Protein AF-A0A534IXV4-F1 (afdb_monomer_lite)

Structure (mmCIF, N/CA/C/O backbone):
data_AF-A0A534IXV4-F1
#
_entry.id   AF-A0A534IXV4-F1
#
loop_
_atom_site.group_PDB
_atom_site.id
_atom_site.type_symbol
_atom_site.label_atom_id
_atom_site.label_alt_id
_atom_site.label_comp_id
_atom_site.label_asym_id
_atom_site.label_entity_id
_atom_site.label_seq_id
_atom_site.pdbx_PDB_ins_code
_atom_site.Cartn_x
_atom_site.Cartn_y
_atom_site.Cartn_z
_atom_site.occupancy
_atom_site.B_iso_or_equiv
_atom_site.auth_seq_id
_atom_site.auth_comp_id
_atom_site.auth_asym_id
_atom_site.auth_atom_id
_atom_site.pdbx_PDB_model_num
ATOM 1 N N . MET A 1 1 ? 34.963 -23.478 10.154 1.00 34.75 1 MET A N 1
ATOM 2 C CA . MET A 1 1 ? 35.366 -22.163 9.616 1.00 34.75 1 MET A CA 1
ATOM 3 C C . MET A 1 1 ? 34.112 -21.314 9.552 1.00 34.75 1 MET A C 1
ATOM 5 O O . MET A 1 1 ? 33.294 -21.524 8.669 1.00 34.75 1 MET A O 1
ATOM 9 N N . GLY A 1 2 ? 33.890 -20.513 10.595 1.00 28.05 2 GLY A N 1
ATOM 10 C CA . GLY A 1 2 ? 32.688 -19.696 10.754 1.00 28.05 2 GLY A CA 1
ATOM 11 C C . GLY A 1 2 ? 32.831 -18.366 10.023 1.00 28.05 2 GLY A C 1
ATOM 12 O O . GLY A 1 2 ? 33.893 -17.749 10.076 1.00 28.05 2 GLY A O 1
ATOM 13 N N . ALA A 1 3 ? 31.767 -17.955 9.337 1.00 24.16 3 ALA A N 1
ATOM 14 C CA . ALA A 1 3 ? 31.608 -16.599 8.826 1.00 24.16 3 ALA A CA 1
ATOM 15 C C . ALA A 1 3 ? 31.439 -15.611 10.003 1.00 24.16 3 ALA A C 1
ATOM 17 O O . ALA A 1 3 ? 30.905 -16.006 11.044 1.00 24.16 3 ALA A O 1
ATOM 18 N N . PRO A 1 4 ? 31.911 -14.357 9.882 1.00 26.52 4 PRO A N 1
ATOM 19 C CA . PRO A 1 4 ? 31.935 -13.422 10.997 1.00 26.52 4 PRO A CA 1
ATOM 20 C C . PRO A 1 4 ? 30.516 -12.931 11.358 1.00 26.52 4 PRO A C 1
ATOM 22 O O . PRO A 1 4 ? 29.678 -12.760 10.468 1.00 26.52 4 PRO A O 1
ATOM 25 N N . PRO A 1 5 ? 30.237 -12.669 12.648 1.00 30.50 5 PRO A N 1
ATOM 26 C CA . PRO A 1 5 ? 28.987 -12.073 13.101 1.00 30.50 5 PRO A CA 1
ATOM 27 C C . PRO A 1 5 ? 29.024 -10.564 12.819 1.00 30.50 5 PRO A C 1
ATOM 29 O O . PRO A 1 5 ? 29.642 -9.800 13.552 1.00 30.50 5 PRO A O 1
ATOM 32 N N . GLY A 1 6 ? 28.408 -10.139 11.717 1.00 29.27 6 GLY A N 1
ATOM 33 C CA . GLY A 1 6 ? 28.340 -8.720 11.336 1.00 29.27 6 GLY A CA 1
ATOM 34 C C . GLY A 1 6 ? 27.518 -8.434 10.077 1.00 29.27 6 GLY A C 1
ATOM 35 O O . GLY A 1 6 ? 26.855 -7.406 10.001 1.00 29.27 6 GLY A O 1
ATOM 36 N N . ALA A 1 7 ? 27.442 -9.384 9.139 1.00 27.48 7 ALA A N 1
ATOM 37 C CA . ALA A 1 7 ? 26.752 -9.187 7.857 1.00 27.48 7 ALA A CA 1
ATOM 38 C C . ALA A 1 7 ? 25.214 -9.091 7.961 1.00 27.48 7 ALA A C 1
ATOM 40 O O . ALA A 1 7 ? 24.565 -8.543 7.076 1.00 27.48 7 ALA A O 1
ATOM 41 N N . THR A 1 8 ? 24.618 -9.590 9.046 1.00 28.48 8 THR A N 1
ATOM 42 C CA . THR A 1 8 ? 23.167 -9.515 9.290 1.00 28.48 8 THR A CA 1
ATOM 43 C C . THR A 1 8 ? 22.746 -8.211 9.971 1.00 28.48 8 THR A C 1
ATOM 45 O O . THR A 1 8 ? 21.588 -7.825 9.863 1.00 28.48 8 THR A O 1
ATOM 48 N N . LEU A 1 9 ? 23.673 -7.514 10.641 1.00 26.44 9 LEU A N 1
ATOM 49 C CA . LEU A 1 9 ? 23.393 -6.247 11.327 1.00 26.44 9 LEU A CA 1
ATOM 50 C C . LEU A 1 9 ? 23.597 -5.034 10.402 1.00 26.44 9 LEU A C 1
ATOM 52 O O . LEU A 1 9 ? 22.909 -4.033 10.556 1.00 26.44 9 LEU A O 1
ATOM 56 N N . GLU A 1 10 ? 24.490 -5.127 9.410 1.00 27.92 10 GLU A N 1
ATOM 57 C CA . GLU A 1 10 ? 24.671 -4.084 8.383 1.00 27.92 10 GLU A CA 1
ATOM 58 C C . GLU A 1 10 ? 23.559 -4.094 7.322 1.00 27.92 10 GLU A C 1
ATOM 60 O O . GLU A 1 10 ? 23.138 -3.030 6.879 1.00 27.92 10 GLU A O 1
ATOM 65 N N . ALA A 1 11 ? 23.008 -5.266 6.977 1.00 27.22 11 ALA A N 1
ATOM 66 C CA . ALA A 1 11 ? 21.833 -5.366 6.105 1.00 27.22 11 ALA A CA 1
ATOM 67 C C . ALA A 1 11 ? 20.548 -4.864 6.795 1.00 27.22 11 ALA A C 1
ATOM 69 O O . ALA A 1 11 ? 19.720 -4.225 6.154 1.00 27.22 11 ALA A O 1
ATOM 70 N N . ALA A 1 12 ? 20.414 -5.097 8.107 1.00 25.94 12 ALA A N 1
ATOM 71 C CA . ALA A 1 12 ? 19.316 -4.558 8.909 1.00 25.94 12 ALA A CA 1
ATOM 72 C C . ALA A 1 12 ? 19.435 -3.036 9.107 1.00 25.94 12 ALA A C 1
ATOM 74 O O . ALA A 1 12 ? 18.430 -2.345 9.017 1.00 25.94 12 ALA A O 1
ATOM 75 N N . ARG A 1 13 ? 20.654 -2.496 9.267 1.00 25.62 13 ARG A N 1
ATOM 76 C CA . ARG A 1 13 ? 20.887 -1.041 9.354 1.00 25.62 13 ARG A CA 1
ATOM 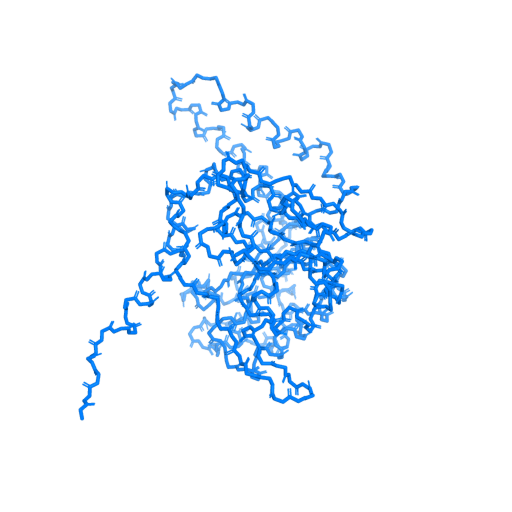77 C C . ARG A 1 13 ? 20.699 -0.297 8.030 1.00 25.62 13 ARG A C 1
ATOM 79 O O . ARG A 1 13 ? 20.293 0.858 8.049 1.00 25.62 13 ARG A O 1
ATOM 86 N N . ALA A 1 14 ? 20.963 -0.944 6.892 1.00 26.86 14 ALA A N 1
ATOM 87 C CA . ALA A 1 14 ? 20.667 -0.376 5.575 1.00 26.86 14 ALA A CA 1
ATOM 88 C C . ALA A 1 14 ? 19.147 -0.248 5.339 1.00 26.86 14 ALA A C 1
ATOM 90 O O . ALA A 1 14 ? 18.699 0.773 4.824 1.00 26.86 14 ALA A O 1
ATOM 91 N N . LEU A 1 15 ? 18.364 -1.230 5.804 1.00 26.84 15 LEU A N 1
ATOM 92 C CA . LEU A 1 15 ? 16.896 -1.200 5.793 1.00 26.84 15 LEU A CA 1
ATOM 93 C C . LEU A 1 15 ? 16.302 -0.259 6.857 1.00 26.84 15 LEU A C 1
ATOM 95 O O . LEU A 1 15 ? 15.332 0.434 6.569 1.00 26.84 15 LEU A O 1
ATOM 99 N N . GLU A 1 16 ? 16.903 -0.160 8.049 1.00 25.83 16 GLU A N 1
ATOM 100 C CA . GLU A 1 16 ? 16.515 0.845 9.052 1.00 25.83 16 GLU A CA 1
ATOM 101 C C . GLU A 1 16 ? 16.733 2.265 8.512 1.00 25.83 16 GLU A C 1
ATOM 103 O O . GLU A 1 16 ? 15.855 3.099 8.683 1.00 25.83 16 GLU A O 1
ATOM 108 N N . SER A 1 17 ? 17.812 2.532 7.763 1.00 25.14 17 SER A N 1
ATOM 109 C CA . SER A 1 17 ? 18.052 3.862 7.176 1.00 25.14 17 SER A CA 1
ATOM 110 C C . SER A 1 17 ? 17.110 4.243 6.020 1.00 25.14 17 SER A C 1
ATOM 112 O O . SER A 1 17 ? 16.908 5.432 5.775 1.00 25.14 17 SER A O 1
ATOM 114 N N . GLU A 1 18 ? 16.497 3.268 5.334 1.00 28.69 18 GLU A N 1
ATOM 115 C CA . GLU A 1 18 ? 15.451 3.515 4.322 1.00 28.69 18 GLU A CA 1
ATOM 116 C C . GLU A 1 18 ? 14.084 3.828 4.960 1.00 28.69 18 GLU A C 1
ATOM 118 O O . GLU A 1 18 ? 13.282 4.547 4.365 1.00 28.69 18 GLU A O 1
ATOM 123 N N . ILE A 1 19 ? 13.841 3.351 6.186 1.00 26.16 19 ILE A N 1
ATOM 124 C CA . ILE A 1 19 ? 12.587 3.557 6.929 1.00 26.16 19 ILE A CA 1
ATOM 125 C C . ILE A 1 19 ? 12.675 4.796 7.842 1.00 26.16 19 ILE A C 1
ATOM 127 O O . ILE A 1 19 ? 11.722 5.570 7.926 1.00 26.16 19 ILE A O 1
ATOM 131 N N . GLU A 1 20 ? 13.836 5.079 8.444 1.00 24.80 20 GLU A N 1
ATOM 132 C CA . GLU A 1 20 ? 14.052 6.260 9.302 1.00 24.80 20 GLU A CA 1
ATOM 133 C C . GLU A 1 20 ? 13.924 7.584 8.519 1.00 24.80 20 GLU A C 1
ATOM 135 O O . GLU A 1 20 ? 13.531 8.613 9.074 1.00 24.80 20 GLU A O 1
ATOM 140 N N . PHE A 1 21 ? 14.159 7.559 7.200 1.00 24.50 21 PHE A N 1
ATOM 141 C CA . PHE A 1 21 ? 13.970 8.725 6.329 1.00 24.50 21 PHE A CA 1
ATOM 142 C C . PHE A 1 21 ? 12.487 9.073 6.088 1.00 24.50 21 PHE A C 1
ATOM 144 O O . PHE A 1 21 ? 12.171 10.210 5.731 1.00 24.50 21 PHE A O 1
ATOM 151 N N . LEU A 1 22 ? 11.565 8.131 6.320 1.00 27.53 22 LEU A N 1
ATOM 152 C CA . LEU A 1 22 ? 10.119 8.356 6.210 1.00 27.53 22 LEU A CA 1
ATOM 153 C C . LEU A 1 22 ? 9.469 8.772 7.540 1.00 27.53 22 LEU A C 1
ATOM 155 O O . LEU A 1 22 ? 8.420 9.415 7.514 1.00 27.53 22 LEU A O 1
ATOM 159 N N . GLU A 1 23 ? 10.099 8.490 8.685 1.00 26.33 23 GLU A N 1
ATOM 160 C CA . GLU A 1 23 ? 9.568 8.851 10.011 1.00 26.33 23 GLU A CA 1
ATOM 161 C C . GLU A 1 23 ? 10.201 10.124 10.622 1.00 26.33 23 GLU A C 1
ATOM 163 O O . GLU A 1 23 ? 9.610 10.721 11.523 1.00 26.33 23 GLU A O 1
ATOM 168 N N . GLY A 1 24 ? 11.359 10.587 10.128 1.00 26.38 24 GLY A N 1
ATOM 169 C CA . GLY A 1 24 ? 12.152 11.638 10.789 1.00 26.38 24 GLY A CA 1
ATOM 170 C C . GLY A 1 24 ? 12.010 13.073 10.264 1.00 26.38 24 GLY A C 1
ATOM 171 O O . GLY A 1 24 ? 11.684 13.972 11.033 1.00 26.38 24 GLY A O 1
ATOM 172 N N . GLU A 1 25 ? 12.278 13.340 8.982 1.00 24.94 25 GLU A N 1
ATOM 173 C CA . GLU A 1 25 ? 12.396 14.722 8.468 1.00 24.94 25 GLU A CA 1
ATOM 174 C C . GLU A 1 25 ? 12.147 14.835 6.945 1.00 24.94 25 GLU A C 1
ATOM 176 O O . GLU A 1 25 ? 12.940 15.450 6.248 1.00 24.94 25 GLU A O 1
ATOM 181 N N . ALA A 1 26 ? 11.083 14.268 6.361 1.00 27.64 26 ALA A N 1
ATOM 182 C CA . ALA A 1 26 ? 10.760 14.564 4.947 1.00 27.64 26 ALA A CA 1
ATOM 183 C C . ALA A 1 26 ? 9.331 14.187 4.514 1.00 27.64 26 ALA A C 1
ATOM 185 O O . ALA A 1 26 ? 9.123 13.604 3.452 1.00 27.64 26 ALA A O 1
ATOM 186 N N . MET A 1 27 ? 8.307 14.572 5.283 1.00 28.45 27 MET A N 1
ATOM 187 C CA . MET A 1 27 ? 6.945 14.662 4.718 1.00 28.45 27 MET A CA 1
ATOM 188 C C . MET A 1 27 ? 6.718 15.993 3.968 1.00 28.45 27 MET A C 1
ATOM 190 O O . MET A 1 27 ? 5.668 16.210 3.365 1.00 28.45 27 MET A O 1
ATOM 194 N N . GLU A 1 28 ? 7.725 16.873 3.965 1.00 30.39 28 GLU A N 1
ATOM 195 C CA . GLU A 1 28 ? 7.814 18.067 3.127 1.00 30.39 28 GLU A CA 1
ATOM 196 C C . GLU A 1 28 ? 8.675 17.741 1.890 1.00 30.39 28 GLU A C 1
ATOM 198 O O . GLU A 1 28 ? 9.865 17.466 2.004 1.00 30.39 28 GLU A O 1
ATOM 203 N N . SER A 1 29 ? 8.076 17.815 0.696 1.00 33.31 29 SER A N 1
ATOM 204 C CA . SER A 1 29 ? 8.748 17.891 -0.619 1.00 33.31 29 SER A CA 1
ATOM 205 C C . SER A 1 29 ? 9.269 16.618 -1.318 1.00 33.31 29 SER A C 1
ATOM 207 O O . SER A 1 29 ? 10.254 16.703 -2.046 1.00 33.31 29 SER A O 1
ATOM 209 N N . ASN A 1 30 ? 8.575 15.471 -1.260 1.00 33.94 30 ASN A N 1
ATOM 210 C CA . ASN A 1 30 ? 8.841 14.391 -2.229 1.00 33.94 30 ASN A CA 1
ATOM 211 C C . ASN A 1 30 ? 7.859 14.416 -3.431 1.00 33.94 30 ASN A C 1
ATOM 213 O O . ASN A 1 30 ? 6.772 13.826 -3.358 1.00 33.94 30 ASN A O 1
ATOM 217 N N . PRO A 1 31 ? 8.195 15.085 -4.557 1.00 35.12 31 PRO A N 1
ATOM 218 C CA . PRO A 1 31 ? 7.373 15.066 -5.769 1.00 35.12 31 PRO A CA 1
ATOM 219 C C . PRO A 1 31 ? 7.211 13.655 -6.359 1.00 35.12 31 PRO A C 1
ATOM 221 O O . PRO A 1 31 ? 6.239 13.417 -7.074 1.00 35.12 31 PRO A O 1
ATOM 224 N N . GLU A 1 32 ? 8.092 12.707 -6.023 1.00 35.59 32 GLU A N 1
ATOM 225 C CA . GLU A 1 32 ? 8.039 11.318 -6.494 1.00 35.59 32 GLU A CA 1
ATOM 226 C C . GLU A 1 32 ? 6.953 10.513 -5.753 1.00 35.59 32 GLU A C 1
ATOM 228 O O . GLU A 1 32 ? 6.219 9.756 -6.386 1.00 35.59 32 GLU A O 1
ATOM 233 N N . LEU A 1 33 ? 6.745 10.760 -4.451 1.00 34.28 33 LEU A N 1
ATOM 234 C CA . LEU A 1 33 ? 5.640 10.172 -3.675 1.00 34.28 33 LEU A CA 1
ATOM 235 C C . LEU A 1 33 ? 4.286 10.769 -4.096 1.00 34.28 33 LEU A C 1
ATOM 237 O O . LEU A 1 33 ? 3.302 10.049 -4.254 1.00 34.28 33 LEU A O 1
ATOM 241 N N . SER A 1 34 ? 4.240 12.082 -4.364 1.00 31.42 34 SER A N 1
ATOM 242 C CA . SER A 1 34 ? 3.047 12.729 -4.932 1.00 31.42 34 SER A CA 1
ATOM 243 C C . SER A 1 34 ? 2.720 12.184 -6.326 1.00 31.42 34 SER A C 1
ATOM 245 O O . SER A 1 34 ? 1.551 11.978 -6.641 1.00 31.42 34 SER A O 1
ATOM 247 N N . ALA A 1 35 ? 3.734 11.901 -7.150 1.00 32.59 35 ALA A N 1
ATOM 248 C CA . ALA A 1 35 ? 3.564 11.274 -8.457 1.00 32.59 35 ALA A CA 1
ATOM 249 C C . ALA A 1 35 ? 3.116 9.808 -8.350 1.00 32.59 35 ALA A C 1
ATOM 251 O O . ALA A 1 35 ? 2.237 9.403 -9.103 1.00 32.59 35 ALA A O 1
ATOM 252 N N . ALA A 1 36 ? 3.647 9.037 -7.397 1.00 31.53 36 ALA A N 1
ATOM 253 C CA . ALA A 1 36 ? 3.232 7.658 -7.139 1.00 31.53 36 ALA A CA 1
ATOM 254 C C . ALA A 1 36 ? 1.775 7.590 -6.655 1.00 31.53 36 ALA A C 1
ATOM 256 O O . ALA A 1 36 ? 0.973 6.845 -7.210 1.00 31.53 36 ALA A O 1
ATOM 257 N N . VAL A 1 37 ? 1.384 8.451 -5.711 1.00 32.69 37 VAL A N 1
ATOM 258 C CA . VAL A 1 37 ? -0.010 8.563 -5.252 1.00 32.69 37 VAL A CA 1
ATOM 259 C C . VAL A 1 37 ? -0.931 9.043 -6.385 1.00 32.69 37 VAL A C 1
ATOM 261 O O . VAL A 1 37 ? -2.007 8.480 -6.569 1.00 32.69 37 VAL A O 1
ATOM 264 N N . ARG A 1 38 ? -0.506 10.010 -7.216 1.00 32.50 38 ARG A N 1
ATOM 265 C CA . ARG A 1 38 ? -1.259 10.448 -8.414 1.00 32.50 38 ARG A CA 1
ATOM 266 C C . ARG A 1 38 ? -1.368 9.368 -9.495 1.00 32.50 38 ARG A C 1
ATOM 268 O O . ARG A 1 38 ? -2.347 9.382 -10.229 1.00 32.50 38 ARG A O 1
ATOM 275 N N . ALA A 1 39 ? -0.395 8.465 -9.605 1.00 32.50 39 ALA A N 1
ATOM 276 C CA . ALA A 1 39 ? -0.403 7.361 -10.565 1.00 32.50 39 ALA A CA 1
ATOM 277 C C . ALA A 1 39 ? -1.306 6.197 -10.125 1.00 32.50 39 ALA A C 1
ATOM 279 O O . ALA A 1 39 ? -1.790 5.444 -10.969 1.00 32.50 39 ALA A O 1
ATOM 280 N N . ILE A 1 40 ? -1.545 6.050 -8.817 1.00 33.53 40 ILE A N 1
ATOM 281 C CA . ILE A 1 40 ? -2.415 5.004 -8.266 1.00 33.53 40 ILE A CA 1
ATOM 282 C C . ILE A 1 40 ? -3.890 5.450 -8.225 1.00 33.53 40 ILE A C 1
ATOM 284 O O . ILE A 1 40 ? -4.794 4.614 -8.249 1.00 33.53 40 ILE A O 1
ATOM 288 N N . VAL A 1 41 ? -4.159 6.759 -8.260 1.00 31.33 41 VAL A N 1
ATOM 289 C CA . VAL A 1 41 ? -5.505 7.290 -8.519 1.00 31.33 41 VAL A CA 1
ATOM 290 C C . VAL A 1 41 ? -5.822 7.120 -10.016 1.00 31.33 41 VAL A C 1
ATOM 292 O O . VAL A 1 41 ? -5.106 7.673 -10.852 1.00 31.33 41 VAL A O 1
ATOM 295 N N . PRO A 1 42 ? -6.867 6.362 -10.403 1.00 25.55 42 PRO A N 1
ATOM 296 C CA . PRO A 1 42 ? -7.182 6.132 -11.811 1.00 25.55 42 PRO A CA 1
ATOM 297 C C . PRO A 1 42 ? -7.474 7.460 -12.533 1.00 25.55 42 PRO A C 1
ATOM 299 O O . PRO A 1 42 ? -8.111 8.343 -11.944 1.00 25.55 42 PRO A O 1
ATOM 302 N N . PRO A 1 43 ? -7.074 7.619 -13.811 1.00 26.14 43 PRO A N 1
ATOM 303 C CA . PRO A 1 43 ? -7.425 8.801 -14.588 1.00 26.14 43 PRO A CA 1
ATOM 304 C C . PRO A 1 43 ? -8.953 8.888 -14.690 1.00 26.14 43 PRO A C 1
ATOM 306 O O . PRO A 1 43 ? -9.590 8.074 -15.353 1.00 26.14 43 PRO A O 1
ATOM 309 N N . GLY A 1 44 ? -9.540 9.851 -13.974 1.00 30.47 44 GLY A N 1
ATOM 310 C CA . GLY A 1 44 ? -10.990 10.061 -13.907 1.00 30.47 44 GLY A CA 1
ATOM 311 C C . GLY A 1 44 ? -11.571 10.165 -12.494 1.00 30.47 44 GLY A C 1
ATOM 312 O O . GLY A 1 44 ? -12.659 10.715 -12.342 1.00 30.47 44 GLY A O 1
ATOM 313 N N . ALA A 1 45 ? -10.855 9.734 -11.450 1.00 32.19 45 ALA A N 1
ATOM 314 C CA . ALA A 1 45 ? -11.207 10.094 -10.077 1.00 32.19 45 ALA A CA 1
ATOM 315 C C . ALA A 1 45 ? -10.710 11.520 -9.814 1.00 32.19 45 ALA A C 1
ATOM 317 O O . ALA A 1 45 ? -9.570 11.740 -9.416 1.00 32.19 45 ALA A O 1
ATOM 318 N N . VAL A 1 46 ? -11.553 12.502 -10.132 1.00 34.81 46 VAL A N 1
ATOM 319 C CA . VAL A 1 46 ? -11.293 13.914 -9.847 1.00 34.81 46 VAL A CA 1
ATOM 320 C C . VAL A 1 46 ? -11.455 14.094 -8.332 1.00 34.81 46 VAL A C 1
ATOM 322 O O . VAL A 1 46 ? -12.579 13.960 -7.844 1.00 34.81 46 VAL A O 1
ATOM 325 N N . PRO A 1 47 ? -10.377 14.374 -7.565 1.00 41.31 47 PRO A N 1
ATOM 326 C CA . PRO A 1 47 ? -10.528 14.851 -6.194 1.00 41.31 47 PRO A CA 1
ATOM 327 C C . PRO A 1 47 ? -11.456 16.056 -6.248 1.00 41.31 47 PRO A C 1
ATOM 329 O O . PRO A 1 47 ? -11.354 16.834 -7.201 1.00 41.31 47 PRO A O 1
ATOM 332 N N . SER A 1 48 ? -12.364 16.203 -5.281 1.00 39.22 48 SER A N 1
ATOM 333 C CA . SER A 1 48 ? -13.363 17.270 -5.354 1.00 39.22 48 SER A CA 1
ATOM 334 C C . SER A 1 48 ? -12.689 18.622 -5.656 1.00 39.22 48 SER A C 1
ATOM 336 O O . SER A 1 48 ? -11.537 18.836 -5.252 1.00 39.22 48 SER A O 1
ATOM 338 N N . PRO A 1 49 ? -13.343 19.540 -6.389 1.00 43.06 49 PRO A N 1
ATOM 339 C CA . PRO A 1 49 ? -12.751 20.832 -6.737 1.00 43.06 49 PRO A CA 1
ATOM 340 C C . PRO A 1 49 ? -12.177 21.575 -5.521 1.00 43.06 49 PRO A C 1
ATOM 342 O O . PRO A 1 49 ? -11.185 22.293 -5.646 1.00 43.06 49 PRO A O 1
ATOM 345 N N . GLU A 1 50 ? -12.737 21.345 -4.326 1.00 43.00 50 GLU A N 1
ATOM 346 C CA . GLU A 1 50 ? -12.201 21.867 -3.068 1.00 43.00 50 GLU A CA 1
ATOM 347 C C . GLU A 1 50 ? -10.836 21.262 -2.687 1.00 43.00 50 GLU A C 1
ATOM 349 O O . GLU A 1 50 ? -9.954 21.990 -2.231 1.00 43.00 50 GLU A O 1
ATOM 354 N N . ILE A 1 51 ? -10.631 19.958 -2.897 1.00 39.00 51 ILE A N 1
ATOM 355 C CA . ILE A 1 51 ? -9.382 19.237 -2.603 1.00 39.00 51 ILE A CA 1
ATOM 356 C C . ILE A 1 51 ? -8.285 19.623 -3.600 1.00 39.00 51 ILE A C 1
ATOM 358 O O . ILE A 1 51 ? -7.151 19.880 -3.195 1.00 39.00 51 ILE A O 1
ATOM 362 N N . GLN A 1 52 ? -8.613 19.740 -4.892 1.00 43.06 52 GLN A N 1
ATOM 363 C CA . GLN A 1 52 ? -7.660 20.231 -5.895 1.00 43.06 52 GLN A CA 1
ATOM 364 C C . GLN A 1 52 ? -7.226 21.671 -5.604 1.00 43.06 52 GLN A C 1
ATOM 366 O O . GLN A 1 52 ? -6.032 21.972 -5.639 1.00 43.06 52 GLN A O 1
ATOM 371 N N . ALA A 1 53 ? -8.171 22.548 -5.254 1.00 43.56 53 ALA A N 1
ATOM 372 C CA . ALA A 1 53 ? -7.872 23.928 -4.889 1.00 43.56 53 ALA A CA 1
ATOM 373 C C . ALA A 1 53 ? -7.049 24.026 -3.594 1.00 43.56 53 ALA A C 1
ATOM 375 O O . ALA A 1 53 ? -6.158 24.868 -3.508 1.00 43.56 53 ALA A O 1
ATOM 376 N N . ALA A 1 54 ? -7.303 23.163 -2.605 1.00 41.22 54 ALA A N 1
ATOM 377 C CA . ALA A 1 54 ? -6.531 23.122 -1.366 1.00 41.22 54 ALA A CA 1
ATOM 378 C C . ALA A 1 54 ? -5.082 22.677 -1.613 1.00 41.22 54 ALA A C 1
ATOM 380 O O . ALA A 1 54 ? -4.157 23.350 -1.167 1.00 41.22 54 ALA A O 1
ATOM 381 N N . ILE A 1 55 ? -4.877 21.603 -2.381 1.00 39.88 55 ILE A N 1
ATOM 382 C CA . ILE A 1 55 ? -3.539 21.106 -2.736 1.00 39.88 55 ILE A CA 1
ATOM 383 C C . ILE A 1 55 ? -2.779 22.154 -3.562 1.00 39.88 55 ILE A C 1
ATOM 385 O O . ILE A 1 55 ? -1.626 22.457 -3.261 1.00 39.88 55 ILE A O 1
ATOM 389 N N . GLN A 1 56 ? -3.426 22.768 -4.556 1.00 41.59 56 GLN A N 1
ATOM 390 C CA . GLN A 1 56 ? -2.789 23.777 -5.405 1.00 41.59 56 GLN A CA 1
ATOM 391 C C . GLN A 1 56 ? -2.469 25.071 -4.636 1.00 41.59 56 GLN A C 1
ATOM 393 O O . GLN A 1 56 ? -1.401 25.648 -4.816 1.00 41.59 56 GLN A O 1
ATOM 398 N N . ALA A 1 57 ? -3.335 25.501 -3.713 1.00 42.94 57 ALA A N 1
ATOM 399 C CA . ALA A 1 57 ? -3.097 26.685 -2.884 1.00 42.94 57 ALA A CA 1
ATOM 400 C C . ALA A 1 57 ? -1.949 26.510 -1.874 1.00 42.94 57 ALA A C 1
ATOM 402 O O . ALA A 1 57 ? -1.352 27.507 -1.455 1.00 42.94 57 ALA A O 1
ATOM 403 N N . VAL A 1 58 ? -1.659 25.271 -1.467 1.00 39.28 58 VAL A N 1
ATOM 404 C CA . VAL A 1 58 ? -0.493 24.921 -0.641 1.00 39.28 58 VAL A CA 1
ATOM 405 C C . VAL A 1 58 ? 0.778 25.027 -1.483 1.00 39.28 58 VAL A C 1
ATOM 407 O O . VAL A 1 58 ? 1.696 25.749 -1.105 1.00 39.28 58 VAL A O 1
ATOM 410 N N . VAL A 1 59 ? 0.776 24.412 -2.669 1.00 35.69 59 VAL A N 1
ATOM 411 C CA . VAL A 1 59 ? 1.914 24.395 -3.603 1.00 35.69 59 VAL A CA 1
ATOM 412 C C . VAL A 1 59 ? 2.273 25.802 -4.110 1.00 35.69 59 VAL A C 1
ATOM 414 O O . VAL A 1 59 ? 3.442 26.185 -4.113 1.00 35.69 59 VAL A O 1
ATOM 417 N N . ASP A 1 60 ? 1.283 26.624 -4.468 1.00 36.78 60 ASP A N 1
ATOM 418 C CA . ASP A 1 60 ? 1.517 27.961 -5.038 1.00 36.78 60 ASP A CA 1
ATOM 419 C C . ASP A 1 60 ? 1.995 28.997 -4.001 1.00 36.78 60 ASP A C 1
ATOM 421 O O . ASP A 1 60 ? 2.596 30.017 -4.356 1.00 36.78 60 ASP A O 1
ATOM 425 N N . ARG A 1 61 ? 1.735 28.771 -2.705 1.00 41.25 61 ARG A N 1
ATOM 426 C CA . ARG A 1 61 ? 2.132 29.693 -1.624 1.00 41.25 61 ARG A CA 1
ATOM 427 C C . ARG A 1 61 ? 3.565 29.502 -1.144 1.00 41.25 61 ARG A C 1
ATOM 429 O O . ARG A 1 61 ? 4.128 30.456 -0.608 1.00 41.25 61 ARG A O 1
ATOM 436 N N . GLU A 1 62 ? 4.163 28.334 -1.354 1.00 41.34 62 GLU A N 1
ATOM 437 C CA . GLU A 1 62 ? 5.555 28.070 -0.966 1.00 41.34 62 GLU A CA 1
ATOM 438 C C . GLU A 1 62 ? 6.580 28.768 -1.874 1.00 41.34 62 GLU A C 1
ATOM 440 O O . GLU A 1 62 ? 7.705 29.028 -1.453 1.00 41.34 62 GLU A O 1
ATOM 445 N N . LEU A 1 63 ? 6.180 29.196 -3.077 1.00 32.16 63 LEU A N 1
ATOM 446 C CA . LEU A 1 63 ? 7.074 29.838 -4.048 1.00 32.16 63 LEU A CA 1
ATOM 447 C C . LEU A 1 63 ? 7.305 31.347 -3.830 1.00 32.16 63 LEU A C 1
ATOM 449 O O . LEU A 1 63 ? 8.119 31.944 -4.536 1.00 32.16 63 LEU A O 1
ATOM 453 N N . LYS A 1 64 ? 6.632 32.008 -2.872 1.00 32.03 64 LYS A N 1
ATOM 454 C CA . LYS A 1 64 ? 6.809 33.457 -2.634 1.00 32.03 64 LYS A CA 1
ATOM 455 C C . LYS A 1 64 ? 6.986 33.820 -1.157 1.00 32.03 64 LYS A C 1
ATOM 457 O O . LYS A 1 64 ? 6.025 34.092 -0.447 1.00 32.03 64 LYS A O 1
ATOM 462 N N . GLY A 1 65 ? 8.251 33.992 -0.766 1.00 31.94 65 GLY A N 1
ATOM 463 C CA . GLY A 1 65 ? 8.662 34.956 0.260 1.00 31.94 65 GLY A CA 1
ATOM 464 C C . GLY A 1 65 ? 8.805 34.407 1.679 1.00 31.94 65 GLY A C 1
ATOM 465 O O . GLY A 1 65 ? 7.934 34.591 2.527 1.00 31.94 65 GLY A O 1
ATOM 466 N N . TRP A 1 66 ? 9.973 33.830 1.963 1.00 35.09 66 TRP A N 1
ATOM 467 C CA . TRP A 1 66 ? 10.484 33.559 3.308 1.00 35.09 66 TRP A CA 1
ATOM 468 C C . TRP A 1 66 ? 10.620 34.858 4.124 1.00 35.09 66 TRP A C 1
ATOM 470 O O . TRP A 1 66 ? 11.597 35.591 4.003 1.00 35.09 66 TRP A O 1
ATOM 480 N N . SER A 1 67 ? 9.628 35.173 4.961 1.00 37.56 67 SER A N 1
ATOM 481 C CA . SER A 1 67 ? 9.803 35.969 6.190 1.00 37.56 67 SER A CA 1
ATOM 482 C C . SER A 1 67 ? 8.532 35.968 7.059 1.00 37.56 67 SER A C 1
ATOM 484 O O . SER A 1 67 ? 7.412 36.058 6.566 1.00 37.56 67 SER A O 1
ATOM 486 N N . ALA A 1 68 ? 8.734 35.916 8.384 1.00 40.91 68 ALA A N 1
ATOM 487 C CA . ALA A 1 68 ? 7.760 36.028 9.487 1.00 40.91 68 ALA A CA 1
ATOM 488 C C . ALA A 1 68 ? 7.086 34.727 10.000 1.00 40.91 68 ALA A C 1
ATOM 490 O O . ALA A 1 68 ? 5.933 34.403 9.704 1.00 40.91 68 ALA A O 1
ATOM 491 N N . GLY A 1 69 ? 7.766 34.057 10.943 1.00 47.78 69 GLY A N 1
ATOM 492 C CA . GLY A 1 69 ? 7.356 32.819 11.634 1.00 47.78 69 GLY A CA 1
ATOM 493 C C . GLY A 1 69 ? 6.048 32.835 12.452 1.00 47.78 69 GLY A C 1
ATOM 494 O O . GLY A 1 69 ? 5.665 31.803 12.997 1.00 47.78 69 GLY A O 1
ATOM 495 N N . ARG A 1 70 ? 5.311 33.955 12.523 1.00 42.50 70 ARG A N 1
ATOM 496 C CA . ARG A 1 70 ? 3.930 33.985 13.063 1.00 42.50 70 ARG A CA 1
ATOM 497 C C . ARG A 1 70 ? 2.858 33.722 11.998 1.00 42.50 70 ARG A C 1
ATOM 499 O O . ARG A 1 70 ? 1.796 33.204 12.335 1.00 42.50 70 ARG A O 1
ATOM 506 N N . ARG A 1 71 ? 3.132 34.031 10.722 1.00 43.81 71 ARG A N 1
ATOM 507 C CA . ARG A 1 71 ? 2.251 33.683 9.591 1.00 43.81 71 ARG A CA 1
ATOM 508 C C . ARG A 1 71 ? 2.338 32.191 9.268 1.00 43.81 71 ARG A C 1
ATOM 510 O O . ARG A 1 71 ? 1.294 31.579 9.070 1.00 43.81 71 ARG A O 1
ATOM 517 N N . ARG A 1 72 ? 3.546 31.615 9.348 1.00 41.44 72 ARG A N 1
ATOM 518 C CA . ARG A 1 72 ? 3.836 30.182 9.163 1.00 41.44 72 ARG A CA 1
ATOM 519 C C . ARG A 1 72 ? 2.939 29.281 10.032 1.00 41.44 72 ARG A C 1
ATOM 521 O O . ARG A 1 72 ? 2.108 28.575 9.480 1.00 41.44 72 ARG A O 1
ATOM 528 N N . ARG A 1 73 ? 2.914 29.469 11.360 1.00 44.28 73 ARG A N 1
ATOM 529 C CA . ARG A 1 73 ? 2.062 28.665 12.273 1.00 44.28 73 ARG A CA 1
ATOM 530 C C . ARG A 1 73 ? 0.554 28.764 12.026 1.00 44.28 73 ARG A C 1
ATOM 532 O O . ARG A 1 73 ? -0.185 27.835 12.336 1.00 44.28 73 ARG A O 1
ATOM 539 N N . LYS A 1 74 ? 0.050 29.905 11.539 1.00 40.56 74 LYS A N 1
ATOM 540 C CA . LYS A 1 74 ? -1.388 30.067 11.246 1.00 40.56 74 LYS A CA 1
ATOM 541 C C . LYS A 1 74 ? -1.765 29.400 9.921 1.00 40.56 74 LYS A C 1
ATOM 543 O O . LYS A 1 74 ? -2.878 28.897 9.809 1.00 40.56 74 LYS A O 1
ATOM 548 N N . ILE A 1 75 ? -0.849 29.412 8.953 1.00 42.75 75 ILE A N 1
ATOM 549 C CA . ILE A 1 75 ? -0.989 28.734 7.662 1.00 42.75 75 ILE A CA 1
ATOM 550 C C . ILE A 1 75 ? -0.891 27.219 7.867 1.00 42.75 75 ILE A C 1
ATOM 552 O O . ILE A 1 75 ? -1.817 26.521 7.471 1.00 42.75 75 ILE A O 1
ATOM 556 N N . GLU A 1 76 ? 0.116 26.743 8.605 1.00 46.00 76 GLU A N 1
ATOM 557 C CA . GLU A 1 76 ? 0.278 25.334 9.003 1.00 46.00 76 GLU A CA 1
ATOM 558 C C . GLU A 1 76 ? -0.988 24.808 9.697 1.00 46.00 76 GLU A C 1
ATOM 560 O O . GLU A 1 76 ? -1.582 23.845 9.238 1.00 46.00 76 GLU A O 1
ATOM 565 N N . ARG A 1 77 ? -1.527 25.521 10.700 1.00 52.09 77 ARG A N 1
ATOM 566 C CA . ARG A 1 77 ? -2.790 25.134 11.373 1.00 52.09 77 ARG A CA 1
ATOM 567 C C . ARG A 1 77 ? -4.039 25.178 10.486 1.00 52.09 77 ARG A C 1
ATOM 569 O O . ARG A 1 77 ? -5.063 24.598 10.852 1.00 52.09 77 ARG A O 1
ATOM 576 N N . GLY A 1 78 ? -4.019 25.962 9.409 1.00 42.72 78 GLY A N 1
ATOM 577 C CA . GLY A 1 78 ? -5.111 26.033 8.437 1.00 42.72 78 GLY A CA 1
ATOM 578 C C . GLY A 1 78 ? -5.080 24.839 7.489 1.00 42.72 78 GLY A C 1
ATOM 579 O O . GLY A 1 78 ? -6.106 24.191 7.300 1.00 42.72 78 GLY A O 1
ATOM 580 N N . ILE A 1 79 ? -3.887 24.522 6.984 1.00 47.28 79 ILE A N 1
ATOM 581 C CA . ILE A 1 79 ? -3.603 23.348 6.154 1.00 47.28 79 ILE A CA 1
ATOM 582 C C . ILE A 1 79 ? -3.876 22.073 6.950 1.00 47.28 79 ILE A C 1
ATOM 584 O O . ILE A 1 79 ? -4.588 21.200 6.479 1.00 47.28 79 ILE A O 1
ATOM 588 N N . GLU A 1 80 ? -3.422 22.001 8.198 1.00 52.69 80 GLU A N 1
ATOM 589 C CA . GLU A 1 80 ? -3.631 20.847 9.072 1.00 52.69 80 GLU A CA 1
ATOM 590 C C . GLU A 1 80 ? -5.112 20.588 9.356 1.00 52.69 80 GLU A C 1
ATOM 592 O O . GLU A 1 80 ? -5.562 19.448 9.328 1.00 52.69 80 GLU A O 1
ATOM 597 N N . ARG A 1 81 ? -5.917 21.645 9.529 1.00 58.41 81 ARG A N 1
ATOM 598 C CA . ARG A 1 81 ? -7.375 21.494 9.641 1.00 58.41 81 ARG A CA 1
ATOM 599 C C . ARG A 1 81 ? -8.004 20.939 8.370 1.00 58.41 81 ARG A C 1
ATOM 601 O O . ARG A 1 81 ? -8.891 20.103 8.471 1.00 58.41 81 ARG A O 1
ATOM 608 N N . GLN A 1 82 ? -7.561 21.391 7.200 1.00 53.81 82 GLN A N 1
ATOM 609 C CA . GLN A 1 82 ? -8.055 20.874 5.923 1.00 53.81 82 GLN A CA 1
ATOM 610 C C . GLN A 1 82 ? -7.612 19.422 5.712 1.00 53.81 82 GLN A C 1
ATOM 612 O O . GLN A 1 82 ? -8.433 18.575 5.384 1.00 53.81 82 GLN A O 1
ATOM 617 N N . ILE A 1 83 ? -6.356 19.092 6.002 1.00 56.69 83 ILE A N 1
ATOM 618 C CA . ILE A 1 83 ? -5.838 17.726 5.905 1.00 56.69 83 ILE A CA 1
ATOM 619 C C . ILE A 1 83 ? -6.564 16.792 6.884 1.00 56.69 83 ILE A C 1
ATOM 621 O O . ILE A 1 83 ? -6.909 15.675 6.511 1.00 56.69 83 ILE A O 1
ATOM 625 N N . ASN A 1 84 ? -6.885 17.242 8.098 1.00 61.50 84 ASN A N 1
ATOM 626 C CA . ASN A 1 84 ? -7.639 16.443 9.068 1.00 61.50 84 ASN A CA 1
ATOM 627 C C . ASN A 1 84 ? -9.083 16.146 8.628 1.00 61.50 84 ASN A C 1
ATOM 629 O O . ASN A 1 84 ? -9.663 15.179 9.105 1.00 61.50 84 ASN A O 1
ATOM 633 N N . THR A 1 85 ? -9.664 16.915 7.698 1.00 62.38 85 THR A N 1
ATOM 634 C CA . THR A 1 85 ? -10.963 16.552 7.088 1.00 62.38 85 THR A CA 1
ATOM 635 C C . THR A 1 85 ? -10.871 15.438 6.041 1.00 62.38 85 THR A C 1
ATOM 637 O O . THR A 1 85 ? -11.902 14.899 5.638 1.00 62.38 85 THR A O 1
ATOM 640 N N . ILE A 1 86 ? -9.653 15.098 5.609 1.00 61.78 86 ILE A N 1
ATOM 641 C CA . ILE A 1 86 ? -9.359 14.059 4.613 1.00 61.78 86 ILE A CA 1
ATOM 642 C C . ILE A 1 86 ? -8.783 12.814 5.299 1.00 61.78 86 ILE A C 1
ATOM 644 O O . ILE A 1 86 ? -9.171 11.690 4.982 1.00 61.78 86 ILE A O 1
ATOM 648 N N . ARG A 1 87 ? -7.862 13.002 6.252 1.00 66.75 87 ARG A N 1
ATOM 649 C CA . ARG A 1 87 ? -7.281 11.917 7.051 1.00 66.75 87 ARG A CA 1
ATOM 650 C C . ARG A 1 87 ? -8.381 11.158 7.790 1.00 66.75 87 ARG A C 1
ATOM 652 O O . ARG A 1 87 ? -9.314 11.774 8.297 1.00 66.75 87 ARG A O 1
ATOM 659 N N . TRP A 1 88 ? -8.227 9.842 7.870 1.00 69.19 88 TRP A N 1
ATOM 660 C CA . TRP A 1 88 ? -9.141 8.874 8.483 1.00 69.19 88 TRP A CA 1
ATOM 661 C C . TRP A 1 88 ? -10.501 8.733 7.790 1.00 69.19 88 TRP A C 1
ATOM 663 O O . TRP A 1 88 ? -10.911 7.611 7.509 1.00 69.19 88 TRP A O 1
ATOM 673 N N . SER A 1 89 ? -11.201 9.832 7.506 1.00 71.69 89 SER A N 1
ATOM 674 C CA . SER A 1 89 ? -12.557 9.824 6.935 1.00 71.69 89 SER A CA 1
ATOM 675 C C . SER A 1 89 ? -12.597 9.613 5.421 1.00 71.69 89 SER A C 1
ATOM 677 O O . SER A 1 89 ? -13.579 9.089 4.907 1.00 71.69 89 SER A O 1
ATOM 679 N N . GLN A 1 90 ? -11.558 10.023 4.690 1.00 67.94 90 GLN A N 1
ATOM 680 C CA . GLN A 1 90 ? -11.452 9.804 3.243 1.00 67.94 90 GLN A CA 1
ATOM 681 C C . GLN A 1 90 ? -10.285 8.879 2.914 1.00 67.94 90 GLN A C 1
ATOM 683 O O . GLN A 1 90 ? -10.450 7.949 2.129 1.00 67.94 90 GLN A O 1
ATOM 688 N N . ILE A 1 91 ? -9.125 9.110 3.533 1.00 71.25 91 ILE A N 1
ATOM 689 C CA . ILE A 1 91 ? -7.910 8.319 3.325 1.00 71.25 91 ILE A CA 1
ATOM 690 C C . ILE A 1 91 ? -7.384 7.852 4.675 1.00 71.25 91 ILE A C 1
ATOM 692 O O . ILE A 1 91 ? -7.157 8.666 5.573 1.00 71.25 91 ILE A O 1
ATOM 696 N N . SER A 1 92 ? -7.153 6.551 4.798 1.00 76.25 92 SER A N 1
ATOM 697 C CA . SER A 1 92 ? -6.613 5.930 6.002 1.00 76.25 92 SER A CA 1
ATOM 698 C C . SER A 1 92 ? -5.417 5.044 5.681 1.00 76.25 92 SER A C 1
ATOM 700 O O . SER A 1 92 ? -5.260 4.602 4.541 1.00 76.25 92 SER A O 1
ATOM 702 N N . MET A 1 93 ? -4.567 4.804 6.679 1.00 76.56 93 MET A N 1
ATOM 703 C CA . MET A 1 93 ? -3.308 4.084 6.508 1.00 76.56 93 MET A CA 1
ATOM 704 C C . MET A 1 93 ? -3.101 3.018 7.590 1.00 76.56 93 MET A C 1
ATOM 706 O O . MET A 1 93 ? -3.399 3.240 8.762 1.00 76.56 93 MET A O 1
ATOM 710 N N . ILE A 1 94 ? -2.576 1.867 7.177 1.00 77.88 94 ILE A N 1
ATOM 711 C CA . ILE A 1 94 ? -2.073 0.770 8.011 1.00 77.88 94 ILE A CA 1
ATOM 712 C C . ILE A 1 94 ? -0.548 0.831 7.900 1.00 77.88 94 ILE A C 1
ATOM 714 O O . ILE A 1 94 ? -0.019 0.664 6.804 1.00 77.88 94 ILE A O 1
ATOM 718 N N . PHE A 1 95 ? 0.140 1.101 9.009 1.00 71.50 95 PHE A N 1
ATOM 719 C CA . PHE A 1 95 ? 1.597 1.269 9.039 1.00 71.50 95 PHE A CA 1
ATOM 720 C C . PHE A 1 95 ? 2.333 -0.064 9.264 1.00 71.50 95 PHE A C 1
ATOM 722 O O . PHE A 1 95 ? 1.840 -0.937 9.982 1.00 71.50 95 PHE A O 1
ATOM 729 N N . GLN A 1 96 ? 3.551 -0.172 8.726 1.00 63.81 96 GLN A N 1
ATOM 730 C CA . GLN A 1 96 ? 4.432 -1.349 8.798 1.00 63.81 96 GLN A CA 1
ATOM 731 C C . GLN A 1 96 ? 4.737 -1.800 10.241 1.00 63.81 96 GLN A C 1
ATOM 733 O O . GLN A 1 96 ? 4.873 -2.989 10.525 1.00 63.81 96 GLN A O 1
ATOM 738 N N . SER A 1 97 ? 4.801 -0.861 11.190 1.00 62.62 97 SER A N 1
ATOM 739 C CA . SER A 1 97 ? 5.141 -1.088 12.602 1.00 62.62 97 SER A CA 1
ATOM 740 C C . SER A 1 97 ? 3.924 -0.980 13.532 1.00 62.62 97 SER A C 1
ATOM 742 O O . SER A 1 97 ? 3.992 -0.446 14.640 1.00 62.62 97 SER A O 1
ATOM 744 N N . ALA A 1 98 ? 2.798 -1.562 13.119 1.00 54.81 98 ALA A N 1
ATOM 745 C CA . ALA A 1 98 ? 1.543 -1.626 13.874 1.00 54.81 98 ALA A CA 1
ATOM 746 C C . ALA A 1 98 ? 1.676 -1.997 15.359 1.00 54.81 98 ALA A C 1
ATOM 748 O O . ALA A 1 98 ? 0.894 -1.557 16.204 1.00 54.81 98 ALA A O 1
ATOM 749 N N . MET A 1 99 ? 2.680 -2.816 15.690 1.00 57.28 99 MET A N 1
ATOM 750 C CA . MET A 1 99 ? 2.962 -3.234 17.063 1.00 57.28 99 MET A CA 1
ATOM 751 C C . MET A 1 99 ? 3.301 -2.066 18.001 1.00 57.28 99 MET A C 1
ATOM 753 O O . MET A 1 99 ? 3.082 -2.210 19.206 1.00 57.28 99 MET A O 1
ATOM 757 N N . ASN A 1 100 ? 3.768 -0.939 17.451 1.00 66.56 100 ASN A N 1
ATOM 758 C CA . ASN A 1 100 ? 4.120 0.292 18.161 1.00 66.56 100 ASN A CA 1
ATOM 759 C C . ASN A 1 100 ? 3.094 1.422 17.964 1.00 66.56 100 ASN A C 1
ATOM 761 O O . ASN A 1 100 ? 3.215 2.461 18.606 1.00 66.56 100 ASN A O 1
ATOM 765 N N . ALA A 1 101 ? 2.086 1.235 17.103 1.00 69.50 101 ALA A N 1
ATOM 766 C CA . ALA A 1 101 ? 1.108 2.278 16.788 1.00 69.50 101 ALA A CA 1
ATOM 767 C C . ALA A 1 101 ? 0.201 2.623 17.980 1.00 69.50 101 ALA A C 1
ATOM 769 O O . ALA A 1 101 ? -0.249 3.759 18.117 1.00 69.50 101 ALA A O 1
ATOM 770 N N . PHE A 1 102 ? -0.056 1.651 18.861 1.00 84.19 102 PHE A N 1
ATOM 771 C CA . PHE A 1 102 ? -0.843 1.879 20.066 1.00 84.19 102 PHE A CA 1
ATOM 772 C C . PHE A 1 102 ? 0.033 2.323 21.232 1.00 84.19 102 PHE A C 1
ATOM 774 O O . PHE A 1 102 ? 1.002 1.659 21.606 1.00 84.19 102 PHE A O 1
ATOM 781 N N . ASN A 1 103 ? -0.389 3.394 21.894 1.00 87.69 103 ASN A N 1
ATOM 782 C CA . ASN A 1 103 ? 0.204 3.828 23.141 1.00 87.69 103 ASN A CA 1
ATOM 783 C C . ASN A 1 103 ? -0.077 2.782 24.246 1.00 87.69 103 ASN A C 1
ATOM 785 O O . ASN A 1 103 ? -1.244 2.477 24.524 1.00 87.69 103 ASN A O 1
ATOM 789 N N . PRO A 1 104 ? 0.967 2.232 24.902 1.00 88.62 104 PRO A N 1
ATOM 790 C CA . PRO A 1 104 ? 0.842 1.084 25.801 1.00 88.62 104 PRO A CA 1
ATOM 791 C C . PRO A 1 104 ? 0.112 1.384 27.115 1.00 88.62 104 PRO A C 1
ATOM 793 O O . PRO A 1 104 ? -0.276 0.437 27.802 1.00 88.62 104 PRO A O 1
ATOM 796 N N . VAL A 1 105 ? -0.063 2.663 27.474 1.00 92.56 105 VAL A N 1
ATOM 797 C CA . VAL A 1 105 ? -0.733 3.078 28.720 1.00 92.56 105 VAL A CA 1
ATOM 798 C C . VAL A 1 105 ? -2.208 3.437 28.535 1.00 92.56 105 VAL A C 1
ATOM 800 O O . VAL A 1 105 ? -2.887 3.734 29.517 1.00 92.56 105 VAL A O 1
ATOM 803 N N . TYR A 1 106 ? -2.721 3.382 27.305 1.00 93.44 106 TYR A N 1
ATOM 804 C CA . TYR A 1 106 ? -4.141 3.559 27.009 1.00 93.44 106 TYR A CA 1
ATOM 805 C C . TYR A 1 106 ? -4.761 2.250 26.536 1.00 93.44 106 TYR A C 1
ATOM 807 O O . TYR A 1 106 ? -4.086 1.389 25.971 1.00 93.44 106 TYR A O 1
ATOM 815 N N . ARG A 1 107 ? -6.067 2.099 26.753 1.00 95.69 107 ARG A N 1
ATOM 816 C CA . ARG A 1 107 ? -6.809 0.940 26.254 1.00 95.69 107 ARG A CA 1
ATOM 817 C C . ARG A 1 107 ? -6.905 1.007 24.738 1.00 95.69 107 ARG A C 1
ATOM 819 O O . ARG A 1 107 ? -6.956 2.091 24.158 1.00 95.69 107 ARG A O 1
ATOM 826 N N . VAL A 1 108 ? -6.936 -0.152 24.094 1.00 94.56 108 VAL A N 1
ATOM 827 C CA . VAL A 1 108 ? -7.015 -0.238 22.631 1.00 94.56 108 VAL A CA 1
ATOM 828 C C . VAL A 1 108 ? -8.330 0.362 22.128 1.00 94.56 108 VAL A C 1
ATOM 830 O O . VAL A 1 108 ? -8.321 1.162 21.196 1.00 94.56 108 VAL A O 1
ATOM 833 N N . GLY A 1 109 ? -9.456 0.034 22.771 1.00 95.50 109 GLY A N 1
ATOM 834 C CA . GLY A 1 109 ? -10.760 0.560 22.370 1.00 95.50 109 GLY A CA 1
ATOM 835 C C . GLY A 1 109 ? -10.871 2.078 22.518 1.00 95.50 109 GLY A C 1
ATOM 836 O O . GLY A 1 109 ? -11.456 2.728 21.655 1.00 95.50 109 GLY A O 1
ATOM 837 N N . ASP A 1 110 ? -10.256 2.653 23.555 1.00 95.31 110 ASP A N 1
ATOM 838 C CA . ASP A 1 110 ? -10.258 4.105 23.779 1.00 95.31 110 ASP A CA 1
ATOM 839 C C . ASP A 1 110 ? -9.486 4.848 22.681 1.00 95.31 110 ASP A C 1
ATOM 841 O O . ASP A 1 110 ? -9.950 5.877 22.197 1.00 95.31 110 ASP A O 1
ATOM 845 N N . GLN A 1 111 ? -8.351 4.300 22.237 1.00 93.75 111 GLN A N 1
ATOM 846 C CA . GLN A 1 111 ? -7.546 4.884 21.157 1.00 93.75 111 GLN A CA 1
ATOM 847 C C . GLN A 1 111 ? -8.292 4.871 19.814 1.00 93.75 111 GLN A C 1
ATOM 849 O O . GLN A 1 111 ? -8.230 5.832 19.051 1.00 93.75 111 GLN A O 1
ATOM 854 N N . ILE A 1 112 ? -9.066 3.818 19.535 1.00 93.62 112 ILE A N 1
ATOM 855 C CA . ILE A 1 112 ? -9.910 3.758 18.330 1.00 93.62 112 ILE A CA 1
ATOM 856 C C . ILE A 1 112 ? -11.101 4.720 18.454 1.00 93.62 112 ILE A C 1
ATOM 858 O O . ILE A 1 112 ? -11.443 5.419 17.497 1.00 93.62 112 ILE A O 1
ATOM 862 N N . ALA A 1 113 ? -11.718 4.801 19.637 1.00 94.75 113 ALA A N 1
ATOM 863 C CA . ALA A 1 113 ? -12.798 5.746 19.907 1.00 94.75 113 ALA A CA 1
ATOM 864 C C . ALA A 1 113 ? -12.336 7.206 19.783 1.00 94.75 113 ALA A C 1
ATOM 866 O O . ALA A 1 113 ? -13.106 8.052 19.333 1.00 94.75 113 ALA A O 1
ATOM 867 N N . GLU A 1 114 ? -11.089 7.515 20.138 1.00 91.62 114 GLU A N 1
ATOM 868 C CA . GLU A 1 114 ? -10.514 8.853 19.988 1.00 91.62 114 GLU A CA 1
ATOM 869 C C . GLU A 1 114 ? -10.494 9.308 18.524 1.00 91.62 114 GLU A C 1
ATOM 871 O O . GLU A 1 114 ? -10.883 10.444 18.239 1.00 91.62 114 GLU A O 1
ATOM 876 N N . ALA A 1 115 ? -10.136 8.422 17.587 1.00 87.31 115 ALA A N 1
ATOM 877 C CA . ALA A 1 115 ? -10.198 8.726 16.157 1.00 87.31 115 ALA A CA 1
ATOM 878 C C . ALA A 1 115 ? -11.635 9.078 15.726 1.00 87.31 115 ALA A C 1
ATOM 880 O O . ALA A 1 115 ? -11.866 10.100 15.079 1.00 87.31 115 ALA A O 1
ATOM 881 N N . LEU A 1 116 ? -12.625 8.297 16.165 1.00 90.75 116 LEU A N 1
ATOM 882 C CA . LEU A 1 116 ? -14.038 8.562 15.878 1.00 90.75 116 LEU A CA 1
ATOM 883 C C . LEU A 1 116 ? -14.501 9.916 16.436 1.00 90.75 116 LEU A C 1
ATOM 885 O O . LEU A 1 116 ? -15.067 10.730 15.710 1.00 90.75 116 LEU A O 1
ATOM 889 N N . LEU A 1 117 ? -14.234 10.190 17.711 1.00 91.31 117 LEU A N 1
ATOM 890 C CA . LEU A 1 117 ? -14.651 11.436 18.363 1.00 91.31 117 LEU A CA 1
ATOM 891 C C . LEU A 1 117 ? -13.956 12.666 17.761 1.00 91.31 117 LEU A C 1
ATOM 893 O O . LEU A 1 117 ? -14.548 13.743 17.698 1.00 91.31 117 LEU A O 1
ATOM 897 N N . THR A 1 118 ? -12.718 12.505 17.291 1.00 86.88 118 THR A N 1
ATOM 898 C CA . THR A 1 118 ? -11.946 13.576 16.647 1.00 86.88 118 THR A CA 1
ATOM 899 C C . THR A 1 118 ? -12.516 13.941 15.279 1.00 86.88 118 THR A C 1
ATOM 901 O O . THR A 1 118 ? -12.633 15.124 14.954 1.00 86.88 118 THR A O 1
ATOM 904 N N . HIS A 1 119 ? -12.894 12.941 14.480 1.00 83.75 119 HIS A N 1
ATOM 905 C CA . HIS A 1 119 ? -13.371 13.150 13.112 1.00 83.75 119 HIS A CA 1
ATOM 906 C C . HIS A 1 119 ? -14.894 13.352 13.015 1.00 83.75 119 HIS A C 1
ATOM 908 O O . HIS A 1 119 ? -15.371 13.897 12.019 1.00 83.75 119 HIS A O 1
ATOM 914 N N . PHE A 1 120 ? -15.654 13.015 14.064 1.00 87.00 120 PHE A N 1
ATOM 915 C CA . PHE A 1 120 ? -17.105 13.212 14.142 1.00 87.00 120 PHE A CA 1
ATOM 916 C C . PHE A 1 120 ? -17.504 14.000 15.406 1.00 87.00 120 PHE A C 1
ATOM 918 O O . PHE A 1 120 ? -17.960 13.407 16.383 1.00 87.00 120 PHE A O 1
ATOM 925 N N . PRO A 1 121 ? -17.433 15.349 15.397 1.00 83.25 121 PRO A N 1
ATOM 926 C CA . PRO A 1 121 ? -17.692 16.183 16.582 1.00 83.25 121 PRO A CA 1
ATOM 927 C C . PRO A 1 121 ? -19.093 16.052 17.205 1.00 83.25 121 PRO A C 1
ATOM 929 O O . PRO A 1 121 ? -19.303 16.477 18.337 1.00 83.25 121 PRO A O 1
ATOM 932 N N . GLY A 1 122 ? -20.065 15.509 16.464 1.00 89.19 122 GLY A N 1
ATOM 933 C CA . GLY A 1 122 ? -21.421 15.237 16.954 1.00 89.19 122 GLY A CA 1
ATOM 934 C C . GLY A 1 122 ? -21.608 13.849 17.577 1.00 89.19 122 GLY A C 1
ATOM 935 O O . GLY A 1 122 ? -22.703 13.551 18.048 1.00 89.19 122 GLY A O 1
ATOM 936 N N . MET A 1 123 ? -20.583 12.994 17.557 1.00 94.31 123 MET A N 1
ATOM 937 C CA . MET A 1 123 ? -20.652 11.628 18.071 1.00 94.31 123 MET A CA 1
ATOM 938 C C . MET A 1 123 ? -20.482 11.609 19.594 1.00 94.31 123 MET A C 1
ATOM 940 O O . MET A 1 123 ? -19.572 12.231 20.143 1.00 94.31 123 MET A O 1
ATOM 944 N N . THR A 1 124 ? -21.347 10.878 20.297 1.00 96.50 124 THR A N 1
ATOM 945 C CA . THR A 1 124 ? -21.213 10.671 21.745 1.00 96.50 124 THR A CA 1
ATOM 946 C C . THR A 1 124 ? -20.198 9.571 22.056 1.00 96.50 124 THR A C 1
ATOM 948 O O . THR A 1 124 ? -19.905 8.713 21.223 1.00 96.50 124 THR A O 1
ATOM 951 N N . LYS A 1 125 ? -19.681 9.546 23.291 1.00 94.31 125 LYS A N 1
ATOM 952 C CA . LYS A 1 125 ? -18.772 8.478 23.743 1.00 94.31 125 LYS A CA 1
ATOM 953 C C . LYS A 1 125 ? -19.399 7.086 23.633 1.00 94.31 125 LYS A C 1
ATOM 955 O O . LYS A 1 125 ? -18.711 6.152 23.237 1.00 94.31 125 LYS A O 1
ATOM 960 N N . ASP A 1 126 ? -20.690 6.962 23.927 1.00 95.75 126 ASP A N 1
ATOM 961 C CA . ASP A 1 126 ? -21.403 5.684 23.838 1.00 95.75 126 ASP A CA 1
ATOM 962 C C . ASP A 1 126 ? -21.538 5.217 22.383 1.00 95.75 126 ASP A C 1
ATOM 964 O O . ASP A 1 126 ? -21.323 4.044 22.090 1.00 95.75 126 ASP A O 1
ATOM 968 N N . GLN A 1 127 ? -21.807 6.142 21.453 1.00 95.88 127 GLN A N 1
ATOM 969 C CA . GLN A 1 127 ? -21.827 5.846 20.017 1.00 95.88 127 GLN A CA 1
ATOM 970 C C . GLN A 1 127 ? -20.447 5.421 19.506 1.00 95.88 127 GLN A C 1
ATOM 972 O O . GLN A 1 127 ? -20.342 4.440 18.772 1.00 95.88 127 GLN A O 1
ATOM 977 N N . ALA A 1 128 ? -19.389 6.130 19.915 1.00 95.62 128 ALA A N 1
ATOM 978 C CA . ALA A 1 128 ? -18.020 5.778 19.551 1.00 95.62 128 ALA A CA 1
ATOM 979 C C . ALA A 1 128 ? -17.646 4.393 20.093 1.00 95.62 128 ALA A C 1
ATOM 981 O O . ALA A 1 128 ? -17.100 3.573 19.359 1.00 95.62 128 ALA A O 1
ATOM 982 N N . ARG A 1 129 ? -18.001 4.093 21.348 1.00 95.94 129 ARG A N 1
ATOM 983 C CA . ARG A 1 129 ? -17.751 2.784 21.956 1.00 95.94 129 ARG A CA 1
ATOM 984 C C . ARG A 1 129 ? -18.502 1.668 21.237 1.00 95.94 129 ARG A C 1
ATOM 986 O O . ARG A 1 129 ? -17.887 0.659 20.918 1.00 95.94 129 ARG A O 1
ATOM 993 N N . GLU A 1 130 ? -19.783 1.847 20.926 1.00 96.44 130 GLU A N 1
ATOM 994 C CA . GLU A 1 130 ? -20.538 0.847 20.160 1.00 96.44 130 GLU A CA 1
ATOM 995 C C . GLU A 1 130 ? -19.917 0.617 18.776 1.00 96.44 130 GLU A C 1
ATOM 997 O O . GLU A 1 130 ? -19.755 -0.527 18.350 1.00 96.44 130 GLU A O 1
ATOM 1002 N N . ARG A 1 131 ? -19.472 1.683 18.098 1.00 93.94 131 ARG A N 1
ATOM 1003 C CA . ARG A 1 131 ? -18.760 1.554 16.821 1.00 93.94 131 ARG A CA 1
ATOM 1004 C C . ARG A 1 131 ? -17.446 0.783 16.970 1.00 93.94 131 ARG A C 1
ATOM 1006 O O . ARG A 1 131 ? -17.155 -0.054 16.123 1.00 93.94 131 ARG A O 1
ATOM 1013 N N . VAL A 1 132 ? -16.681 1.006 18.039 1.00 95.75 132 VAL A N 1
ATOM 1014 C CA . VAL A 1 132 ? -15.473 0.216 18.344 1.00 95.75 132 VAL A CA 1
ATOM 1015 C C . VAL A 1 132 ? -15.801 -1.267 18.503 1.00 95.75 132 VAL A C 1
ATOM 1017 O O . VAL A 1 132 ? -15.097 -2.100 17.941 1.00 95.75 132 VAL A O 1
ATOM 1020 N N . LEU A 1 133 ? -16.877 -1.612 19.215 1.00 96.06 133 LEU A N 1
ATOM 1021 C CA . LEU A 1 133 ? -17.286 -3.010 19.386 1.00 96.06 133 LEU A CA 1
ATOM 1022 C C . LEU A 1 133 ? -17.676 -3.662 18.053 1.00 96.06 133 LEU A C 1
ATOM 1024 O O . LEU A 1 133 ? -17.297 -4.802 17.800 1.00 96.06 133 LEU A O 1
ATOM 1028 N N . GLN A 1 134 ? -18.367 -2.928 17.179 1.00 92.25 134 GLN A N 1
ATOM 1029 C CA . GLN A 1 134 ? -18.678 -3.392 15.823 1.00 92.25 134 GLN A CA 1
ATOM 1030 C C . GLN A 1 134 ? -17.415 -3.603 14.983 1.00 92.25 134 GLN A C 1
ATOM 1032 O O . GLN A 1 134 ? -17.324 -4.581 14.248 1.00 92.25 134 GLN A O 1
ATOM 1037 N N . LEU A 1 135 ? -16.434 -2.703 15.089 1.00 90.75 135 LEU A N 1
ATOM 1038 C CA . LEU A 1 135 ? -15.150 -2.850 14.402 1.00 90.75 135 LEU A CA 1
ATOM 1039 C C . LEU A 1 135 ? -14.369 -4.057 14.932 1.00 90.75 135 LEU A C 1
ATOM 1041 O O . LEU A 1 135 ? -13.706 -4.729 14.153 1.00 90.75 135 LEU A O 1
ATOM 1045 N N . PHE A 1 136 ? -14.463 -4.347 16.231 1.00 93.19 136 PHE A N 1
ATOM 1046 C CA . PHE A 1 136 ? -13.853 -5.526 16.843 1.00 93.19 136 PHE A CA 1
ATOM 1047 C C . PHE A 1 136 ? -14.466 -6.815 16.303 1.00 93.19 136 PHE A C 1
ATOM 1049 O O . PHE A 1 136 ? -13.715 -7.680 15.862 1.00 93.19 136 PHE A O 1
ATOM 1056 N N . ASP A 1 137 ? -15.797 -6.905 16.231 1.00 90.12 137 ASP A N 1
ATOM 1057 C CA . ASP A 1 137 ? -16.467 -8.043 15.590 1.00 90.12 137 ASP A CA 1
ATOM 1058 C C . ASP A 1 137 ? -16.021 -8.205 14.134 1.00 90.12 137 ASP A C 1
ATOM 1060 O O . ASP A 1 137 ? -15.707 -9.312 13.699 1.00 90.12 137 ASP A O 1
ATOM 1064 N N . LEU A 1 138 ? -15.947 -7.086 13.406 1.00 85.31 138 LEU A N 1
ATOM 1065 C CA . LEU A 1 138 ? -15.579 -7.041 11.995 1.00 85.31 138 LEU A CA 1
ATOM 1066 C C . LEU A 1 138 ? -14.170 -7.597 11.744 1.00 85.31 138 LEU A C 1
ATOM 1068 O O . LEU A 1 138 ? -13.953 -8.327 10.783 1.00 85.31 138 LEU A O 1
ATOM 1072 N N . VAL A 1 139 ? -13.216 -7.300 12.630 1.00 86.00 139 VAL A N 1
ATOM 1073 C CA . VAL A 1 139 ? -11.855 -7.853 12.551 1.00 86.00 139 VAL A CA 1
ATOM 1074 C C . VAL A 1 139 ? -11.696 -9.165 13.332 1.00 86.00 139 VAL A C 1
ATOM 1076 O O . VAL A 1 139 ? -10.591 -9.683 13.452 1.00 86.00 139 VAL A O 1
ATOM 1079 N N . GLY A 1 140 ? -12.765 -9.740 13.887 1.00 87.19 140 GLY A N 1
ATOM 1080 C CA . GLY A 1 140 ? -12.713 -11.010 14.617 1.00 87.19 140 GLY A CA 1
ATOM 1081 C C . GLY A 1 140 ? -11.994 -10.944 15.973 1.00 87.19 140 GLY A C 1
ATOM 1082 O O . GLY A 1 140 ? -11.341 -11.911 16.376 1.00 87.19 140 GLY A O 1
ATOM 1083 N N . ILE A 1 141 ? -12.084 -9.812 16.671 1.00 91.19 141 ILE A N 1
ATOM 1084 C CA . ILE A 1 141 ? -11.674 -9.639 18.069 1.00 91.19 141 ILE A CA 1
ATOM 1085 C C . ILE A 1 141 ? -12.927 -9.628 18.951 1.00 91.19 141 ILE A C 1
ATOM 1087 O O . ILE A 1 141 ? -13.889 -8.924 18.673 1.00 91.19 141 ILE A O 1
ATOM 1091 N N . ASP A 1 142 ? -12.902 -10.374 20.056 1.00 94.00 142 ASP A N 1
ATOM 1092 C CA . ASP A 1 142 ? -14.011 -10.381 21.013 1.00 94.00 142 ASP A CA 1
ATOM 1093 C C . ASP A 1 142 ? -14.243 -8.984 21.623 1.00 94.00 142 ASP A C 1
ATOM 1095 O O . ASP A 1 142 ? -13.305 -8.329 22.089 1.00 94.00 142 ASP A O 1
ATOM 1099 N N . ARG A 1 143 ? -15.506 -8.543 21.667 1.00 95.12 143 ARG A N 1
ATOM 1100 C CA . ARG A 1 143 ? -15.933 -7.240 22.208 1.00 95.12 143 ARG A CA 1
ATOM 1101 C C . ARG A 1 143 ? -15.391 -6.945 23.609 1.00 95.12 143 ARG A C 1
ATOM 1103 O O . ARG A 1 143 ? -15.062 -5.797 23.906 1.00 95.12 143 ARG A O 1
ATOM 1110 N N . SER A 1 144 ? -15.255 -7.959 24.468 1.00 94.31 144 SER A N 1
ATOM 1111 C CA . SER A 1 144 ? -14.725 -7.805 25.833 1.00 94.31 144 SER A CA 1
ATOM 1112 C C . SER A 1 144 ? -13.278 -7.305 25.863 1.00 94.31 144 SER A C 1
ATOM 1114 O O . SER A 1 144 ? -12.832 -6.737 26.858 1.00 94.31 144 SER A O 1
ATOM 1116 N N . ARG A 1 145 ? -12.540 -7.464 24.758 1.00 95.38 145 ARG A N 1
ATOM 1117 C CA . ARG A 1 145 ? -11.147 -7.030 24.634 1.00 95.38 145 ARG A CA 1
ATOM 1118 C C . ARG A 1 145 ? -11.006 -5.526 24.436 1.00 95.38 145 ARG A C 1
ATOM 1120 O O . ARG A 1 145 ? -9.883 -5.040 24.537 1.00 95.38 145 ARG A O 1
ATOM 1127 N N . ALA A 1 146 ? -12.088 -4.787 24.178 1.00 94.50 146 ALA A N 1
ATOM 1128 C CA . ALA A 1 146 ? -12.032 -3.340 23.953 1.00 94.50 146 ALA A CA 1
ATOM 1129 C C . ALA A 1 146 ? -11.414 -2.578 25.138 1.00 94.50 146 ALA A C 1
ATOM 1131 O O . ALA A 1 146 ? -10.744 -1.565 24.936 1.00 94.50 146 ALA A O 1
ATOM 1132 N N . ASP A 1 147 ? -11.578 -3.098 26.358 1.00 95.50 147 ASP A N 1
ATOM 1133 C CA . ASP A 1 147 ? -11.009 -2.507 27.570 1.00 95.50 147 ASP A CA 1
ATOM 1134 C C . ASP A 1 147 ? -9.571 -2.952 27.877 1.00 95.50 147 ASP A C 1
ATOM 1136 O O . ASP A 1 147 ? -8.993 -2.503 28.867 1.00 95.50 147 ASP A O 1
ATOM 1140 N N . GLY A 1 148 ? -8.992 -3.819 27.044 1.00 94.94 148 GLY A N 1
ATOM 1141 C CA . GLY A 1 148 ? -7.626 -4.290 27.214 1.00 94.94 148 GLY A CA 1
ATOM 1142 C C . GLY A 1 148 ? -6.585 -3.291 26.710 1.00 94.94 148 GLY A C 1
ATOM 1143 O O . GLY A 1 148 ? -6.824 -2.488 25.802 1.00 94.94 148 GLY A O 1
ATOM 1144 N N . TYR A 1 149 ? -5.398 -3.371 27.289 1.00 94.94 149 TYR A N 1
ATOM 1145 C CA . TYR A 1 149 ? -4.221 -2.608 26.905 1.00 94.94 149 TYR A CA 1
ATOM 1146 C C . TYR A 1 149 ? -3.424 -3.331 25.808 1.00 94.94 149 TYR A C 1
ATOM 1148 O O . TYR A 1 149 ? -3.477 -4.560 25.707 1.00 94.94 149 TYR A O 1
ATOM 1156 N N . PRO A 1 150 ? -2.611 -2.615 25.008 1.00 92.19 150 PRO A N 1
ATOM 1157 C CA . PRO A 1 150 ? -1.823 -3.221 23.934 1.00 92.19 150 PRO A CA 1
ATOM 1158 C C . PRO A 1 150 ? -0.948 -4.394 24.393 1.00 92.19 150 PRO A C 1
ATOM 1160 O O . PRO A 1 150 ? -0.848 -5.402 23.696 1.00 92.19 150 PRO A O 1
ATOM 1163 N N . HIS A 1 151 ? -0.360 -4.315 25.590 1.00 90.56 151 HIS A N 1
ATOM 1164 C CA . HIS A 1 151 ? 0.489 -5.376 26.139 1.00 90.56 151 HIS A CA 1
ATOM 1165 C C . HIS A 1 151 ? -0.266 -6.681 26.451 1.00 90.56 151 HIS A C 1
ATOM 1167 O O . HIS A 1 151 ? 0.361 -7.731 26.546 1.00 90.56 151 HIS A O 1
ATOM 1173 N N . GLU A 1 152 ? -1.598 -6.646 26.536 1.00 92.88 152 GLU A N 1
ATOM 1174 C CA . GLU A 1 152 ? -2.452 -7.823 26.735 1.00 92.88 152 GLU A CA 1
ATOM 1175 C C . GLU A 1 152 ? -2.867 -8.482 25.406 1.00 92.88 152 GLU A C 1
ATOM 1177 O O . GLU A 1 152 ? -3.442 -9.574 25.398 1.00 92.88 152 GLU A O 1
ATOM 1182 N N . PHE A 1 153 ? -2.617 -7.821 24.269 1.00 90.44 153 PHE A N 1
ATOM 1183 C CA . PHE A 1 153 ? -2.960 -8.294 22.928 1.00 90.44 153 PHE A CA 1
ATOM 1184 C C . PHE A 1 153 ? -1.793 -9.075 22.313 1.00 90.44 153 PHE A C 1
ATOM 1186 O O . PHE A 1 153 ? -0.637 -8.644 22.385 1.00 90.44 153 PHE A O 1
ATOM 1193 N N . SER A 1 154 ? -2.108 -10.192 21.645 1.00 87.25 154 SER A N 1
ATOM 1194 C CA . SER A 1 154 ? -1.156 -10.882 20.763 1.00 87.25 154 SER A CA 1
ATOM 1195 C C . SER A 1 154 ? -0.804 -10.007 19.554 1.00 87.25 154 SER A C 1
ATOM 1197 O O . SER A 1 154 ? -1.556 -9.092 19.216 1.00 87.25 154 SER A O 1
ATOM 1199 N N . GLY A 1 155 ? 0.303 -10.300 18.861 1.00 82.25 155 GLY A N 1
ATOM 1200 C CA . GLY A 1 155 ? 0.712 -9.543 17.666 1.00 82.25 155 GLY A CA 1
ATOM 1201 C C . GLY A 1 155 ? -0.402 -9.449 16.615 1.00 82.25 155 GLY A C 1
ATOM 1202 O O . GLY A 1 155 ? -0.764 -8.355 16.191 1.00 82.25 155 GLY A O 1
ATOM 1203 N N . GLY A 1 156 ? -1.053 -10.574 16.301 1.00 81.56 156 GLY A N 1
ATOM 1204 C CA . GLY A 1 156 ? -2.185 -10.600 15.369 1.00 81.56 156 GLY A CA 1
ATOM 1205 C C . GLY A 1 156 ? -3.436 -9.868 15.871 1.00 81.56 156 GLY A C 1
ATOM 1206 O O . GLY A 1 156 ? -4.197 -9.344 15.063 1.00 81.56 156 GLY A O 1
ATOM 1207 N N . MET A 1 157 ? -3.673 -9.799 17.188 1.00 87.38 157 MET A N 1
ATOM 1208 C 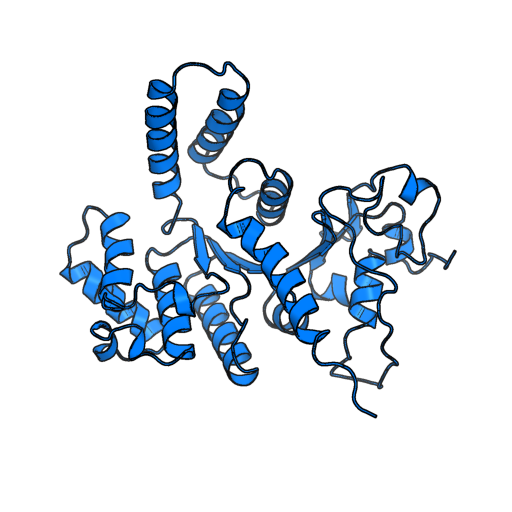CA . MET A 1 157 ? -4.753 -8.962 17.726 1.00 87.38 157 MET A CA 1
ATOM 1209 C C . MET A 1 157 ? -4.410 -7.475 17.613 1.00 87.38 157 MET A C 1
ATOM 1211 O O . MET A 1 157 ? -5.289 -6.693 17.286 1.00 87.38 157 MET A O 1
ATOM 1215 N N . ARG A 1 158 ? -3.152 -7.068 17.835 1.00 87.06 158 ARG A N 1
ATOM 1216 C CA . ARG A 1 158 ? -2.735 -5.667 17.636 1.00 87.06 158 ARG A CA 1
ATOM 1217 C C . ARG A 1 158 ? -2.865 -5.246 16.175 1.00 87.06 158 ARG A C 1
ATOM 1219 O O . ARG A 1 158 ? -3.411 -4.180 15.917 1.00 87.06 158 ARG A O 1
ATOM 1226 N N . GLN A 1 159 ? -2.449 -6.106 15.242 1.00 83.25 159 GLN A N 1
ATOM 1227 C CA . GLN A 1 159 ? -2.601 -5.855 13.806 1.00 83.25 159 GLN A CA 1
ATOM 1228 C C . GLN A 1 159 ? -4.067 -5.628 13.437 1.00 83.25 159 GLN A C 1
ATOM 1230 O O . GLN A 1 159 ? -4.416 -4.625 12.821 1.00 83.25 159 GLN A O 1
ATOM 1235 N N . ARG A 1 160 ? -4.946 -6.526 13.887 1.00 87.19 160 ARG A N 1
ATOM 1236 C CA . ARG A 1 160 ? -6.389 -6.412 13.668 1.00 87.19 160 ARG A CA 1
ATOM 1237 C C . ARG A 1 160 ? -7.001 -5.178 14.312 1.00 87.19 160 ARG A C 1
ATOM 1239 O O . ARG A 1 160 ? -7.811 -4.514 13.679 1.00 87.19 160 ARG A O 1
ATOM 1246 N N . SER A 1 161 ? -6.577 -4.816 15.519 1.00 90.12 161 SER A N 1
ATOM 1247 C CA . SER A 1 161 ? -6.994 -3.559 16.144 1.00 90.12 161 SER A CA 1
ATOM 1248 C C . SER A 1 161 ? -6.568 -2.343 15.327 1.00 90.12 161 SER A C 1
ATOM 1250 O O . SER A 1 161 ? -7.318 -1.376 15.251 1.00 90.12 161 SER A O 1
ATOM 1252 N N . MET A 1 162 ? -5.392 -2.372 14.695 1.00 87.19 162 MET A N 1
ATOM 1253 C CA . MET A 1 162 ? -4.947 -1.281 13.828 1.00 87.19 162 MET A CA 1
ATOM 1254 C C . MET A 1 162 ? -5.751 -1.229 12.524 1.00 87.19 162 MET A C 1
ATOM 1256 O O . MET A 1 162 ? -6.127 -0.143 12.096 1.00 87.19 162 MET A O 1
ATOM 1260 N N . ILE A 1 163 ? -6.089 -2.378 11.930 1.00 86.31 163 ILE A N 1
ATOM 1261 C CA . ILE A 1 163 ? -7.015 -2.450 10.786 1.00 86.31 163 ILE A CA 1
ATOM 1262 C C . ILE A 1 163 ? -8.380 -1.864 11.180 1.00 86.31 163 ILE A C 1
ATOM 1264 O O . ILE A 1 163 ? -8.914 -1.011 10.474 1.00 86.31 163 ILE A O 1
ATOM 1268 N N . ALA A 1 164 ? -8.912 -2.250 12.344 1.00 89.50 164 ALA A N 1
ATOM 1269 C CA . ALA A 1 164 ? -10.144 -1.694 12.899 1.00 89.50 164 ALA A CA 1
ATOM 1270 C C . ALA A 1 164 ? -10.050 -0.173 13.086 1.00 89.50 164 ALA A C 1
ATOM 1272 O O . ALA A 1 164 ? -10.979 0.545 12.721 1.00 89.50 164 ALA A O 1
ATOM 1273 N N . MET A 1 165 ? -8.922 0.325 13.602 1.00 89.50 165 MET A N 1
ATOM 1274 C CA . MET A 1 165 ? -8.661 1.757 13.718 1.00 89.50 165 MET A CA 1
ATOM 1275 C C . MET A 1 165 ? -8.706 2.422 12.342 1.00 89.50 165 MET A C 1
ATOM 1277 O O . MET A 1 165 ? -9.458 3.376 12.152 1.00 89.50 165 MET A O 1
ATOM 1281 N N . ALA A 1 166 ? -7.960 1.895 11.368 1.00 84.75 166 ALA A N 1
ATOM 1282 C CA . ALA A 1 166 ? -7.871 2.449 10.023 1.00 84.75 166 ALA A CA 1
ATOM 1283 C C . ALA A 1 166 ? -9.242 2.508 9.327 1.00 84.75 166 ALA A C 1
ATOM 1285 O O . ALA A 1 166 ? -9.526 3.462 8.603 1.00 84.75 166 ALA A O 1
ATOM 1286 N N . LEU A 1 167 ? -10.118 1.538 9.592 1.00 85.81 167 LEU A N 1
ATOM 1287 C CA . LEU A 1 167 ? -11.480 1.480 9.059 1.00 85.81 167 LEU A CA 1
ATOM 1288 C C . LEU A 1 167 ? -12.506 2.265 9.888 1.00 85.81 167 LEU A C 1
ATOM 1290 O O . LEU A 1 167 ? -13.653 2.401 9.458 1.00 85.81 167 LEU A O 1
ATOM 1294 N N . ALA A 1 168 ? -12.131 2.796 11.056 1.00 88.44 168 ALA A N 1
ATOM 1295 C CA . ALA A 1 168 ? -13.088 3.330 12.020 1.00 88.44 168 ALA A CA 1
ATOM 1296 C C . ALA A 1 168 ? -13.969 4.437 11.432 1.00 88.44 168 ALA A C 1
ATOM 1298 O O . ALA A 1 168 ? -15.182 4.454 11.654 1.00 88.44 168 ALA A O 1
ATOM 1299 N N . CYS A 1 169 ? -13.368 5.314 10.628 1.00 84.94 169 CYS A N 1
ATOM 1300 C CA . CYS A 1 169 ? -14.041 6.451 10.010 1.00 84.94 169 CYS A CA 1
ATOM 1301 C C . CYS A 1 169 ? -14.611 6.164 8.610 1.00 84.94 169 CYS A C 1
ATOM 1303 O O . CYS A 1 169 ? -14.996 7.111 7.931 1.00 84.94 169 CYS A O 1
ATOM 1305 N N . ASN A 1 170 ? -14.699 4.892 8.196 1.00 81.62 170 ASN A N 1
ATOM 1306 C CA . ASN A 1 170 ? -15.181 4.463 6.876 1.00 81.62 170 ASN A CA 1
ATOM 1307 C C . ASN A 1 170 ? -14.478 5.203 5.718 1.00 81.62 170 ASN A C 1
ATOM 1309 O O . ASN A 1 170 ? -15.143 5.922 4.966 1.00 81.62 170 ASN A O 1
ATOM 1313 N N . PRO A 1 171 ? -13.144 5.066 5.586 1.00 76.69 171 PRO A N 1
ATOM 1314 C CA . PRO A 1 171 ? -12.401 5.732 4.523 1.00 76.69 171 PRO A CA 1
ATOM 1315 C C . PRO A 1 171 ? -12.891 5.293 3.140 1.00 76.69 171 PRO A C 1
ATOM 1317 O O . PRO A 1 171 ? -13.461 4.218 2.985 1.00 76.69 171 PRO A O 1
ATOM 1320 N N . GLN A 1 172 ? -12.617 6.111 2.124 1.00 73.44 172 GLN A N 1
ATOM 1321 C CA . GLN A 1 172 ? -12.803 5.764 0.710 1.00 73.44 172 GLN A CA 1
ATOM 1322 C C . GLN A 1 172 ? -11.555 5.100 0.113 1.00 73.44 172 GLN A C 1
ATOM 1324 O O . GLN A 1 172 ? -11.663 4.359 -0.863 1.00 73.44 172 GLN A O 1
ATOM 1329 N N . LEU A 1 173 ? -10.383 5.353 0.704 1.00 73.12 173 LEU A N 1
ATOM 1330 C CA . LEU A 1 173 ? -9.097 4.782 0.321 1.00 73.12 173 LEU A CA 1
ATOM 1331 C C . LEU A 1 173 ? -8.339 4.278 1.554 1.00 73.12 173 LEU A C 1
ATOM 1333 O O . LEU A 1 173 ? -8.106 5.032 2.501 1.00 73.12 173 LEU A O 1
ATOM 1337 N N . LEU A 1 174 ? -7.900 3.024 1.502 1.00 75.38 174 LEU A N 1
ATOM 1338 C CA . LEU A 1 174 ? -7.024 2.401 2.483 1.00 75.38 174 LEU A CA 1
ATOM 1339 C C . LEU A 1 174 ? -5.638 2.162 1.875 1.00 75.38 174 LEU A C 1
ATOM 1341 O O . LEU A 1 174 ? -5.511 1.485 0.856 1.00 75.38 174 LEU A O 1
ATOM 1345 N N . ILE A 1 175 ? -4.600 2.701 2.508 1.00 77.44 175 ILE A N 1
ATOM 1346 C CA . ILE A 1 175 ? -3.202 2.458 2.143 1.00 77.44 175 ILE A CA 1
ATOM 1347 C C . ILE A 1 175 ? -2.605 1.514 3.180 1.00 77.44 175 ILE A C 1
ATOM 1349 O O . ILE A 1 175 ? -2.563 1.832 4.363 1.00 77.44 175 ILE A O 1
ATOM 1353 N N . ALA A 1 176 ? -2.158 0.348 2.750 1.00 78.88 176 ALA A N 1
ATOM 1354 C CA . ALA A 1 176 ? -1.536 -0.644 3.603 1.00 78.88 176 ALA A CA 1
ATOM 1355 C C . ALA A 1 176 ? -0.049 -0.725 3.280 1.00 78.88 176 ALA A C 1
ATOM 1357 O O . ALA A 1 176 ? 0.326 -1.243 2.229 1.00 78.88 176 ALA A O 1
ATOM 1358 N N . ASP A 1 177 ? 0.773 -0.185 4.173 1.00 77.44 177 ASP A N 1
ATOM 1359 C CA . ASP A 1 177 ? 2.221 -0.166 4.031 1.00 77.44 177 ASP A CA 1
ATOM 1360 C C . ASP A 1 177 ? 2.828 -1.347 4.770 1.00 77.44 177 ASP A C 1
ATOM 1362 O O . ASP A 1 177 ? 2.784 -1.412 5.998 1.00 77.44 177 ASP A O 1
ATOM 1366 N N . GLU A 1 178 ? 3.298 -2.324 3.999 1.00 76.62 178 GLU A N 1
ATOM 1367 C CA . GLU A 1 178 ? 3.859 -3.570 4.499 1.00 76.62 178 GLU A CA 1
ATOM 1368 C C . GLU A 1 178 ? 2.996 -4.235 5.599 1.00 76.62 178 GLU A C 1
ATOM 1370 O O . GLU A 1 178 ? 3.478 -4.565 6.687 1.00 76.62 178 GLU A O 1
ATOM 1375 N N . PRO A 1 179 ? 1.694 -4.480 5.333 1.00 70.50 179 PRO A N 1
ATOM 1376 C CA . PRO A 1 179 ? 0.718 -4.864 6.361 1.00 70.50 179 PRO A CA 1
ATOM 1377 C C . PRO A 1 179 ? 0.953 -6.250 6.974 1.00 70.50 179 PRO A C 1
ATOM 1379 O O . PRO A 1 179 ? 0.271 -6.634 7.925 1.00 70.50 179 PRO A O 1
ATOM 1382 N N . THR A 1 180 ? 1.861 -7.026 6.395 1.00 71.62 180 THR A N 1
ATOM 1383 C CA . THR A 1 180 ? 2.193 -8.396 6.780 1.00 71.62 180 THR A CA 1
ATOM 1384 C C . THR A 1 180 ? 3.607 -8.531 7.334 1.00 71.62 180 THR A C 1
ATOM 1386 O O . THR A 1 180 ? 3.996 -9.626 7.753 1.00 71.62 180 THR A O 1
ATOM 1389 N N . THR A 1 181 ? 4.385 -7.449 7.367 1.00 67.94 181 THR A N 1
ATOM 1390 C CA . THR A 1 181 ? 5.755 -7.483 7.880 1.00 67.94 181 THR A CA 1
ATOM 1391 C C . THR A 1 181 ? 5.759 -7.860 9.367 1.00 67.94 181 THR A C 1
ATOM 1393 O O . THR A 1 181 ? 4.849 -7.528 10.124 1.00 67.94 181 THR A O 1
ATOM 1396 N N . ALA A 1 182 ? 6.768 -8.635 9.778 1.00 62.50 182 ALA A N 1
ATOM 1397 C CA 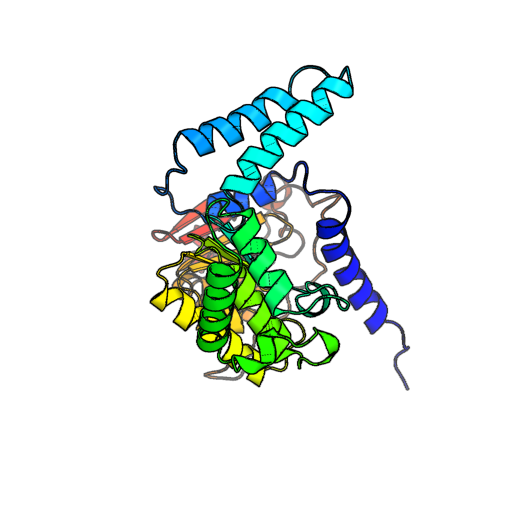. ALA A 1 182 ? 6.922 -9.194 11.128 1.00 62.50 182 ALA A CA 1
ATOM 1398 C C . ALA A 1 182 ? 5.851 -10.216 11.588 1.00 62.50 182 ALA A C 1
ATOM 1400 O O . ALA A 1 182 ? 5.838 -10.587 12.765 1.00 62.50 182 ALA A O 1
ATOM 1401 N N . LEU A 1 183 ? 4.999 -10.720 10.686 1.00 67.75 183 LEU A N 1
ATOM 1402 C CA . LEU A 1 183 ? 4.081 -11.838 10.947 1.00 67.75 183 LEU A CA 1
ATOM 1403 C C . LEU A 1 183 ? 4.590 -13.146 10.322 1.00 67.75 183 LEU A C 1
ATOM 1405 O O . LEU A 1 183 ? 5.301 -13.136 9.320 1.00 67.75 183 LEU A O 1
ATOM 1409 N N . ASP A 1 184 ? 4.223 -14.286 10.912 1.00 72.19 184 ASP A N 1
ATOM 1410 C CA . ASP A 1 184 ? 4.470 -15.594 10.302 1.00 72.19 184 ASP A CA 1
ATOM 1411 C C . ASP A 1 184 ? 3.613 -15.798 9.042 1.00 72.19 184 ASP A C 1
ATOM 1413 O O . ASP A 1 184 ? 2.511 -15.262 8.951 1.00 72.19 184 ASP A O 1
ATOM 1417 N N . VAL A 1 185 ? 4.099 -16.605 8.093 1.00 70.56 185 VAL A N 1
ATOM 1418 C CA . VAL A 1 185 ? 3.472 -16.809 6.769 1.00 70.56 185 VAL A CA 1
ATOM 1419 C C . VAL A 1 185 ? 1.988 -17.195 6.864 1.00 70.56 185 VAL A C 1
ATOM 1421 O O . VAL A 1 185 ? 1.175 -16.712 6.086 1.00 70.56 185 VAL A O 1
ATOM 1424 N N . ILE A 1 186 ? 1.597 -18.005 7.854 1.00 72.56 186 ILE A N 1
ATOM 1425 C CA . ILE A 1 186 ? 0.195 -18.424 8.025 1.00 72.56 186 ILE A CA 1
ATOM 1426 C C . ILE A 1 186 ? -0.674 -17.240 8.473 1.00 72.56 186 ILE A C 1
ATOM 1428 O O . ILE A 1 186 ? -1.803 -17.072 8.008 1.00 72.56 186 ILE A O 1
ATOM 1432 N N . MET A 1 187 ? -0.166 -16.411 9.385 1.00 71.31 187 MET A N 1
ATOM 1433 C CA . MET A 1 187 ? -0.853 -15.200 9.827 1.00 71.31 187 MET A CA 1
ATOM 1434 C C . MET A 1 187 ? -0.903 -14.122 8.741 1.00 71.31 187 MET A C 1
ATOM 1436 O O . MET A 1 187 ? -1.898 -13.401 8.684 1.00 71.31 187 MET A O 1
ATOM 1440 N N . GLN A 1 188 ? 0.110 -14.024 7.876 1.00 73.06 188 GLN A N 1
ATOM 1441 C CA . GLN A 1 188 ? 0.112 -13.099 6.738 1.00 73.06 188 GLN A CA 1
ATOM 1442 C C . GLN A 1 188 ? -1.062 -13.375 5.794 1.00 73.06 188 GLN A C 1
ATOM 1444 O O . GLN A 1 188 ? -1.879 -12.478 5.575 1.00 73.06 188 GLN A O 1
ATOM 1449 N N . ASP A 1 189 ? -1.198 -14.619 5.322 1.00 73.31 189 ASP A N 1
ATOM 1450 C CA . ASP A 1 189 ? -2.279 -15.041 4.420 1.00 73.31 189 ASP A CA 1
ATOM 1451 C C . ASP A 1 189 ? -3.653 -14.737 5.026 1.00 73.31 189 ASP A C 1
ATOM 1453 O O . ASP A 1 189 ? -4.549 -14.196 4.374 1.00 73.31 189 ASP A O 1
ATOM 1457 N N . ARG A 1 190 ? -3.812 -15.031 6.322 1.00 75.94 190 ARG A N 1
ATOM 1458 C CA . ARG A 1 190 ? -5.060 -14.771 7.039 1.00 75.94 190 ARG A CA 1
ATOM 1459 C C . ARG A 1 190 ? -5.387 -13.279 7.110 1.00 75.94 190 ARG A C 1
ATOM 1461 O O . ARG A 1 190 ? -6.524 -12.909 6.838 1.00 75.94 190 ARG A O 1
ATOM 1468 N N . ILE A 1 191 ? -4.424 -12.431 7.475 1.00 77.44 191 ILE A N 1
ATOM 1469 C CA . ILE A 1 191 ? -4.637 -10.979 7.582 1.00 77.44 191 ILE A CA 1
ATOM 1470 C C . ILE A 1 191 ? -4.940 -10.367 6.210 1.00 77.44 191 ILE A C 1
ATOM 1472 O O . ILE A 1 191 ? -5.834 -9.533 6.102 1.00 77.44 191 ILE A O 1
ATOM 1476 N N . LEU A 1 192 ? -4.250 -10.797 5.153 1.00 77.31 192 LEU A N 1
ATOM 1477 C CA . LEU A 1 192 ? -4.509 -10.329 3.789 1.00 77.31 192 LEU A CA 1
ATOM 1478 C C . LEU A 1 192 ? -5.898 -10.734 3.292 1.00 77.31 192 LEU A C 1
ATOM 1480 O O . LEU A 1 192 ? -6.596 -9.914 2.693 1.00 77.31 192 LEU A O 1
ATOM 1484 N N . ALA A 1 193 ? -6.316 -11.974 3.560 1.00 79.19 193 ALA A N 1
ATOM 1485 C CA . ALA A 1 193 ? -7.661 -12.436 3.243 1.00 79.19 193 ALA A CA 1
ATOM 1486 C C . ALA A 1 193 ? -8.724 -11.627 4.002 1.00 79.19 193 ALA A C 1
ATOM 1488 O O . ALA A 1 193 ? -9.670 -11.152 3.378 1.00 79.19 193 ALA A O 1
ATOM 1489 N N . GLU A 1 194 ? -8.523 -11.401 5.307 1.00 78.25 194 GLU A N 1
ATOM 1490 C CA . GLU A 1 194 ? -9.399 -10.563 6.136 1.00 78.25 194 GLU A CA 1
ATOM 1491 C C . GLU A 1 194 ? -9.490 -9.136 5.552 1.00 78.25 194 GLU A C 1
ATOM 1493 O O . GLU A 1 194 ? -10.586 -8.652 5.285 1.00 78.25 194 GLU A O 1
ATOM 1498 N N . ILE A 1 195 ? -8.365 -8.480 5.242 1.00 75.25 195 ILE A N 1
ATOM 1499 C CA . ILE A 1 195 ? -8.347 -7.134 4.637 1.00 75.25 195 ILE A CA 1
ATOM 1500 C C . ILE A 1 195 ? -9.083 -7.103 3.287 1.00 75.25 195 ILE A C 1
ATOM 1502 O O . ILE A 1 195 ? -9.818 -6.155 3.012 1.00 75.25 195 ILE A O 1
ATOM 1506 N N . ARG A 1 196 ? -8.912 -8.122 2.439 1.00 76.81 196 ARG A N 1
ATOM 1507 C CA . ARG A 1 196 ? -9.584 -8.210 1.133 1.00 76.81 196 ARG A CA 1
ATOM 1508 C C . ARG A 1 196 ? -11.095 -8.372 1.278 1.00 76.81 196 ARG A C 1
ATOM 1510 O O . ARG A 1 196 ? -11.852 -7.762 0.523 1.00 76.81 196 ARG A O 1
ATOM 1517 N N . ASP A 1 197 ? -11.540 -9.194 2.217 1.00 81.25 197 ASP A N 1
ATOM 1518 C CA . ASP A 1 197 ? -12.966 -9.411 2.447 1.00 81.25 197 ASP A CA 1
ATOM 1519 C C . ASP A 1 197 ? -13.613 -8.128 2.993 1.00 81.25 197 ASP A C 1
ATOM 1521 O O . ASP A 1 197 ? -14.651 -7.702 2.483 1.00 81.25 197 ASP A O 1
ATOM 1525 N N . LEU A 1 198 ? -12.922 -7.424 3.897 1.00 76.50 198 LEU A N 1
ATOM 1526 C CA . LEU A 1 198 ? -13.316 -6.093 4.371 1.00 76.50 198 LEU A CA 1
ATOM 1527 C C . LEU A 1 198 ? -13.342 -5.055 3.249 1.00 76.50 198 LEU A C 1
ATOM 1529 O O . LEU A 1 198 ? -14.264 -4.247 3.175 1.00 76.50 198 LEU A O 1
ATOM 1533 N N . GLN A 1 199 ? -12.358 -5.086 2.350 1.00 77.00 199 GLN A N 1
ATOM 1534 C CA . GLN A 1 199 ? -12.297 -4.185 1.204 1.00 77.00 199 GLN A CA 1
ATOM 1535 C C . GLN A 1 199 ? -13.528 -4.337 0.303 1.00 77.00 199 GLN A C 1
ATOM 1537 O O . GLN A 1 199 ? -14.099 -3.333 -0.131 1.00 77.00 199 GLN A O 1
ATOM 1542 N N . ARG A 1 200 ? -13.962 -5.581 0.067 1.00 77.75 200 ARG A N 1
ATOM 1543 C CA . ARG A 1 200 ? -15.153 -5.904 -0.730 1.00 77.75 200 ARG A CA 1
ATOM 1544 C C . ARG A 1 200 ? -16.446 -5.533 -0.021 1.00 77.75 200 ARG A C 1
ATOM 1546 O O . ARG A 1 200 ? -17.328 -4.959 -0.651 1.00 77.75 200 ARG A O 1
ATOM 1553 N N . GLU A 1 201 ? -16.558 -5.852 1.265 1.00 79.12 201 GLU A N 1
ATOM 1554 C CA . GLU A 1 201 ? -17.753 -5.560 2.060 1.00 79.12 201 GLU A CA 1
ATOM 1555 C C . GLU A 1 201 ? -17.979 -4.050 2.209 1.00 79.12 201 GLU A C 1
ATOM 1557 O O . GLU A 1 201 ? -19.106 -3.571 2.085 1.00 79.12 201 GLU A O 1
ATOM 1562 N N . LEU A 1 202 ? -16.902 -3.287 2.415 1.00 73.56 202 LEU A N 1
ATOM 1563 C CA . LEU A 1 202 ? -16.954 -1.840 2.635 1.00 73.56 202 LEU A CA 1
ATOM 1564 C C . LEU A 1 202 ? -16.850 -1.016 1.344 1.00 73.56 202 LEU A C 1
ATOM 1566 O O . LEU A 1 202 ? -16.981 0.206 1.397 1.00 73.56 202 LEU A O 1
ATOM 1570 N N . ASN A 1 203 ? -16.627 -1.664 0.194 1.00 74.62 203 ASN A N 1
ATOM 1571 C CA . ASN A 1 203 ? -16.417 -1.022 -1.106 1.00 74.62 203 ASN A CA 1
ATOM 1572 C C . ASN A 1 203 ? -15.365 0.107 -1.053 1.00 74.62 203 ASN A C 1
ATOM 1574 O O . ASN A 1 203 ? -15.587 1.213 -1.552 1.00 74.62 203 ASN A O 1
ATOM 1578 N N . VAL A 1 204 ? -14.227 -0.169 -0.409 1.00 73.25 204 VAL A N 1
ATOM 1579 C CA . VAL A 1 204 ? -13.125 0.794 -0.262 1.00 73.25 204 VAL A CA 1
ATOM 1580 C C . VAL A 1 204 ? -12.076 0.580 -1.350 1.00 73.25 204 VAL A C 1
ATOM 1582 O O . VAL A 1 204 ? -11.790 -0.553 -1.734 1.00 73.25 204 VAL A O 1
ATOM 1585 N N . ALA A 1 205 ? -11.464 1.647 -1.860 1.00 77.06 205 ALA A N 1
ATOM 1586 C CA . ALA A 1 205 ? -10.267 1.504 -2.682 1.00 77.06 205 ALA A CA 1
ATOM 1587 C C . ALA A 1 205 ? -9.086 1.091 -1.793 1.00 77.06 205 ALA A C 1
ATOM 1589 O O . ALA A 1 205 ? -8.973 1.559 -0.660 1.00 77.06 205 ALA A O 1
ATOM 1590 N N . MET A 1 206 ? -8.194 0.236 -2.293 1.00 76.12 206 MET A N 1
ATOM 1591 C CA . MET A 1 206 ? -7.058 -0.248 -1.511 1.00 76.12 206 MET A CA 1
ATOM 1592 C C . MET A 1 206 ? -5.752 -0.198 -2.299 1.00 76.12 206 MET A C 1
ATOM 1594 O O . MET A 1 206 ? -5.695 -0.612 -3.455 1.00 76.12 206 MET A O 1
ATOM 1598 N N . ILE A 1 207 ? -4.701 0.279 -1.636 1.00 79.44 207 ILE A N 1
ATOM 1599 C CA . ILE A 1 207 ? -3.318 0.255 -2.109 1.00 79.44 207 ILE A CA 1
ATOM 1600 C C . ILE A 1 207 ? -2.525 -0.574 -1.114 1.00 79.44 207 ILE A C 1
ATOM 1602 O O . ILE A 1 207 ? -2.546 -0.273 0.073 1.00 79.44 207 ILE A O 1
ATOM 1606 N N . ILE A 1 208 ? -1.819 -1.592 -1.596 1.00 75.94 208 ILE A N 1
ATOM 1607 C CA . ILE A 1 208 ? -0.879 -2.363 -0.783 1.00 75.94 208 ILE A CA 1
ATOM 1608 C C . ILE A 1 208 ? 0.527 -2.049 -1.280 1.00 75.94 208 ILE A C 1
ATOM 1610 O O . ILE A 1 208 ? 0.811 -2.181 -2.471 1.00 75.94 208 ILE A O 1
ATOM 1614 N N . ILE A 1 209 ? 1.390 -1.638 -0.360 1.00 79.38 209 ILE A N 1
ATOM 1615 C CA . ILE A 1 209 ? 2.820 -1.450 -0.575 1.00 79.38 209 ILE A CA 1
ATOM 1616 C C . ILE A 1 209 ? 3.509 -2.643 0.080 1.00 79.38 209 ILE A C 1
ATOM 1618 O O . ILE A 1 209 ? 3.254 -2.963 1.238 1.00 79.38 209 ILE A O 1
ATOM 1622 N N . THR A 1 210 ? 4.323 -3.362 -0.683 1.00 76.69 210 THR A N 1
ATOM 1623 C CA . THR A 1 210 ? 5.074 -4.509 -0.174 1.00 76.69 210 THR A CA 1
ATOM 1624 C C . THR A 1 210 ? 6.261 -4.804 -1.076 1.00 76.69 210 THR A C 1
ATOM 1626 O O . THR A 1 210 ? 6.224 -4.551 -2.283 1.00 76.69 210 THR A O 1
ATOM 1629 N N . HIS A 1 211 ? 7.304 -5.372 -0.483 1.00 78.38 211 HIS A N 1
ATOM 1630 C CA . HIS A 1 211 ? 8.435 -5.940 -1.203 1.00 78.38 211 HIS A CA 1
ATOM 1631 C C . HIS A 1 211 ? 8.217 -7.419 -1.583 1.00 78.38 211 HIS A C 1
ATOM 1633 O O . HIS A 1 211 ? 9.004 -7.970 -2.355 1.00 78.38 211 HIS A O 1
ATOM 1639 N N . ASP A 1 212 ? 7.163 -8.072 -1.074 1.00 76.12 212 ASP A N 1
ATOM 1640 C CA . ASP A 1 212 ? 6.838 -9.464 -1.396 1.00 76.12 212 ASP A CA 1
ATOM 1641 C C . ASP A 1 212 ? 5.849 -9.561 -2.564 1.00 76.12 212 ASP A C 1
ATOM 1643 O O . ASP A 1 212 ? 4.647 -9.320 -2.445 1.00 76.12 212 ASP A O 1
ATOM 1647 N N . ILE A 1 213 ? 6.367 -9.983 -3.714 1.00 74.44 213 ILE A N 1
ATOM 1648 C CA . ILE A 1 213 ? 5.588 -10.207 -4.934 1.00 74.44 213 ILE A CA 1
ATOM 1649 C C . ILE A 1 213 ? 4.532 -11.301 -4.760 1.00 74.44 213 ILE A C 1
ATOM 1651 O O . ILE A 1 213 ? 3.481 -11.230 -5.398 1.00 74.44 213 ILE A O 1
ATOM 1655 N N . SER A 1 214 ? 4.787 -12.294 -3.907 1.00 73.00 214 SER A N 1
ATOM 1656 C CA . SER A 1 214 ? 3.873 -13.413 -3.653 1.00 73.00 214 SER A CA 1
ATOM 1657 C C . SER A 1 214 ? 2.570 -12.914 -3.036 1.00 73.00 214 SER A C 1
ATOM 1659 O O . SER A 1 214 ? 1.492 -13.331 -3.452 1.00 73.00 214 SER A O 1
ATOM 1661 N N . VAL A 1 215 ? 2.677 -11.951 -2.115 1.00 72.88 215 VAL A N 1
ATOM 1662 C CA . VAL A 1 215 ? 1.535 -11.274 -1.494 1.00 72.88 215 VAL A CA 1
ATOM 1663 C C . VAL A 1 215 ? 0.726 -10.513 -2.543 1.00 72.88 215 VAL A C 1
ATOM 1665 O O . VAL A 1 215 ? -0.488 -10.686 -2.630 1.00 72.88 215 VAL A O 1
ATOM 1668 N N . VAL A 1 216 ? 1.387 -9.709 -3.386 1.00 73.38 216 VAL A N 1
ATOM 1669 C CA . VAL A 1 216 ? 0.707 -8.906 -4.423 1.00 73.38 216 VAL A CA 1
ATOM 1670 C C . VAL A 1 216 ? -0.037 -9.797 -5.420 1.00 73.38 216 VAL A C 1
ATOM 1672 O O . VAL A 1 216 ? -1.164 -9.479 -5.799 1.00 73.38 216 VAL A O 1
ATOM 1675 N N . ALA A 1 217 ? 0.569 -10.928 -5.800 1.00 72.62 217 ALA A N 1
ATOM 1676 C CA . ALA A 1 217 ? 0.016 -11.900 -6.744 1.00 72.62 217 ALA A CA 1
ATOM 1677 C C . ALA A 1 217 ? -1.354 -12.459 -6.331 1.00 72.62 217 ALA A C 1
A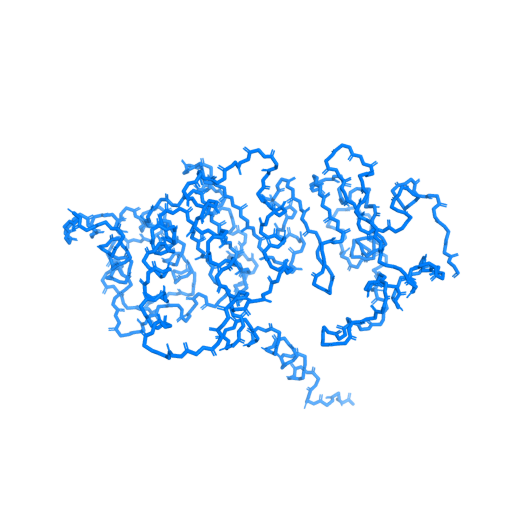TOM 1679 O O . ALA A 1 217 ? -2.153 -12.820 -7.197 1.00 72.62 217 ALA A O 1
ATOM 1680 N N . GLU A 1 218 ? -1.627 -12.546 -5.029 1.00 71.81 218 GLU A N 1
ATOM 1681 C CA . GLU A 1 218 ? -2.875 -13.107 -4.516 1.00 71.81 218 GLU A CA 1
ATOM 1682 C C . GLU A 1 218 ? -4.013 -12.078 -4.448 1.00 71.81 218 GLU A C 1
ATOM 1684 O O . GLU A 1 218 ? -5.183 -12.422 -4.649 1.00 71.81 218 GLU A O 1
ATOM 1689 N N . VAL A 1 219 ? -3.692 -10.817 -4.149 1.00 72.31 219 VAL A N 1
ATOM 1690 C CA . VAL A 1 219 ? -4.695 -9.838 -3.696 1.00 72.31 219 VAL A CA 1
ATOM 1691 C C . VAL A 1 219 ? -4.942 -8.684 -4.660 1.00 72.31 219 VAL A C 1
ATOM 1693 O O . VAL A 1 219 ? -6.004 -8.068 -4.585 1.00 72.31 219 VAL A O 1
ATOM 1696 N N . ALA A 1 220 ? -3.998 -8.369 -5.548 1.00 76.56 220 ALA A N 1
ATOM 1697 C CA . ALA A 1 220 ? -4.068 -7.164 -6.366 1.00 76.56 220 ALA A CA 1
ATOM 1698 C C . ALA A 1 220 ? -4.599 -7.433 -7.782 1.00 76.56 220 ALA A C 1
ATOM 1700 O O . ALA A 1 220 ? -4.262 -8.423 -8.424 1.00 76.56 220 ALA A O 1
ATOM 1701 N N . GLU A 1 221 ? -5.401 -6.506 -8.309 1.00 75.75 221 GLU A N 1
ATOM 1702 C CA . GLU A 1 221 ? -5.838 -6.528 -9.716 1.00 75.75 221 GLU A CA 1
ATOM 1703 C C . GLU A 1 221 ? -4.797 -5.893 -10.648 1.00 75.75 221 GLU A C 1
ATOM 1705 O O . GLU A 1 221 ? -4.600 -6.316 -11.792 1.00 75.75 221 GLU A O 1
ATOM 1710 N N . LYS A 1 222 ? -4.120 -4.860 -10.141 1.00 80.56 222 LYS A N 1
ATOM 1711 C CA . LYS A 1 222 ? -3.073 -4.109 -10.827 1.00 80.56 222 LYS A CA 1
ATOM 1712 C C . LYS A 1 222 ? -1.831 -4.044 -9.959 1.00 80.56 222 LYS A C 1
ATOM 1714 O O . LYS A 1 222 ? -1.933 -4.030 -8.736 1.00 80.56 222 LYS A O 1
ATOM 1719 N N . ILE A 1 223 ? -0.675 -3.947 -10.599 1.00 82.31 223 ILE A N 1
ATOM 1720 C CA . ILE A 1 223 ? 0.610 -3.806 -9.921 1.00 82.31 223 ILE A CA 1
ATOM 1721 C C . ILE A 1 223 ? 1.360 -2.592 -10.457 1.00 82.31 223 ILE A C 1
ATOM 1723 O O . ILE A 1 223 ? 1.325 -2.317 -11.654 1.00 82.31 223 ILE A O 1
ATOM 1727 N N . GLY A 1 224 ? 2.035 -1.878 -9.557 1.00 84.19 224 GLY A N 1
ATOM 1728 C CA . GLY A 1 224 ? 3.064 -0.898 -9.879 1.00 84.19 224 GLY A CA 1
ATOM 1729 C C . GLY A 1 224 ? 4.404 -1.383 -9.339 1.00 84.19 224 GLY A C 1
ATOM 1730 O O . GLY A 1 224 ? 4.536 -1.625 -8.144 1.00 84.19 224 GLY A O 1
ATOM 1731 N N . ILE A 1 225 ? 5.392 -1.541 -10.212 1.00 83.25 225 ILE A N 1
ATOM 1732 C CA . ILE A 1 225 ? 6.743 -1.964 -9.851 1.00 83.25 225 ILE A CA 1
ATOM 1733 C C . ILE A 1 225 ? 7.618 -0.725 -9.804 1.00 83.25 225 ILE A C 1
ATOM 1735 O O . ILE A 1 225 ? 7.764 -0.023 -10.805 1.00 83.25 225 ILE A O 1
ATOM 1739 N N . MET A 1 226 ? 8.204 -0.457 -8.644 1.00 81.81 226 MET A N 1
ATOM 1740 C CA . MET A 1 226 ? 9.080 0.689 -8.436 1.00 81.81 226 MET A CA 1
ATOM 1741 C C . MET A 1 226 ? 10.542 0.253 -8.354 1.00 81.81 226 MET A C 1
ATOM 1743 O O . MET A 1 226 ? 10.858 -0.817 -7.841 1.00 81.81 226 MET A O 1
ATOM 1747 N N . TYR A 1 227 ? 11.442 1.096 -8.853 1.00 82.44 227 TYR A N 1
ATOM 1748 C CA . TYR A 1 227 ? 12.878 0.924 -8.674 1.00 82.44 227 TYR A CA 1
ATOM 1749 C C . TYR A 1 227 ? 13.565 2.272 -8.527 1.00 82.44 227 TYR A C 1
ATOM 1751 O O . TYR A 1 227 ? 13.373 3.179 -9.341 1.00 82.44 227 TYR A O 1
ATOM 1759 N N . GLY A 1 228 ? 14.380 2.381 -7.476 1.00 78.88 228 GLY A N 1
ATOM 1760 C CA . GLY A 1 228 ? 15.156 3.571 -7.171 1.00 78.88 228 GLY A CA 1
ATOM 1761 C C . GLY A 1 228 ? 14.306 4.837 -7.221 1.00 78.88 228 GLY A C 1
ATOM 1762 O O . GLY A 1 228 ? 14.679 5.740 -7.947 1.00 78.88 228 GLY A O 1
ATOM 1763 N N . GLY A 1 229 ? 13.129 4.874 -6.587 1.00 76.62 229 GLY A N 1
ATOM 1764 C CA . GLY A 1 229 ? 12.236 6.046 -6.550 1.00 76.62 229 GLY A CA 1
ATOM 1765 C C . GLY A 1 229 ? 11.403 6.336 -7.812 1.00 76.62 229 GLY A C 1
ATOM 1766 O O . GLY A 1 229 ? 10.657 7.309 -7.829 1.00 76.62 229 GLY A O 1
ATOM 1767 N N . LYS A 1 230 ? 11.476 5.522 -8.874 1.00 77.00 230 LYS A N 1
ATOM 1768 C CA . LYS A 1 230 ? 10.626 5.688 -10.073 1.00 77.00 230 LYS A CA 1
ATOM 1769 C C . LYS A 1 230 ? 9.683 4.500 -10.267 1.00 77.00 230 LYS A C 1
ATOM 1771 O O . LYS A 1 230 ? 10.035 3.373 -9.931 1.00 77.00 230 LYS A O 1
ATOM 1776 N N . LEU A 1 231 ? 8.508 4.745 -10.852 1.00 79.50 231 LEU A N 1
ATOM 1777 C CA . LEU A 1 231 ? 7.583 3.698 -11.299 1.00 79.50 231 LEU A CA 1
ATOM 1778 C C . LEU A 1 231 ? 8.096 3.115 -12.619 1.00 79.50 231 LEU A C 1
ATOM 1780 O O . LEU A 1 231 ? 8.059 3.779 -13.651 1.00 79.50 231 LEU A O 1
ATOM 1784 N N . PHE A 1 232 ? 8.621 1.897 -12.564 1.00 85.25 232 PHE A N 1
ATOM 1785 C CA . PHE A 1 232 ? 9.262 1.220 -13.687 1.00 85.25 232 PHE A CA 1
ATOM 1786 C C . PHE A 1 232 ? 8.278 0.484 -14.587 1.00 85.25 232 PHE A C 1
ATOM 1788 O O . PHE A 1 232 ? 8.500 0.394 -15.796 1.00 85.25 232 PHE A O 1
ATOM 1795 N N . GLU A 1 233 ? 7.200 -0.037 -14.012 1.00 83.88 233 GLU A N 1
ATOM 1796 C CA . GLU A 1 233 ? 6.171 -0.747 -14.757 1.00 83.88 233 GLU A CA 1
ATOM 1797 C C . GLU A 1 233 ? 4.831 -0.675 -14.027 1.00 83.88 233 GLU A C 1
ATOM 1799 O O . GLU A 1 233 ? 4.795 -0.693 -12.799 1.00 83.88 233 GLU A O 1
ATOM 1804 N N . TYR A 1 234 ? 3.733 -0.577 -14.769 1.00 86.06 234 TYR A N 1
ATOM 1805 C CA . TYR A 1 234 ? 2.381 -0.567 -14.222 1.00 86.06 234 TYR A CA 1
ATOM 1806 C C . TYR A 1 234 ? 1.416 -1.264 -15.171 1.00 86.06 234 TYR A C 1
ATOM 1808 O O . TYR A 1 234 ? 1.459 -1.018 -16.372 1.00 86.06 234 TYR A O 1
ATOM 1816 N N . GLY A 1 235 ? 0.515 -2.091 -14.651 1.00 79.62 235 GLY A N 1
ATOM 1817 C CA . GLY A 1 235 ? -0.499 -2.740 -15.477 1.00 79.62 235 GLY A CA 1
ATOM 1818 C C . GLY A 1 235 ? -1.341 -3.751 -14.719 1.00 79.62 235 GLY A C 1
ATOM 1819 O O . GLY A 1 235 ? -1.280 -3.832 -13.488 1.00 79.62 235 GLY A O 1
ATOM 1820 N N . ASN A 1 236 ? -2.139 -4.527 -15.458 1.00 84.19 236 ASN A N 1
ATOM 1821 C CA . ASN A 1 236 ? -2.797 -5.697 -14.888 1.00 84.19 236 ASN A CA 1
ATOM 1822 C C . ASN A 1 236 ? -1.733 -6.676 -14.386 1.00 84.19 236 ASN A C 1
ATOM 1824 O O . ASN A 1 236 ? -0.752 -6.943 -15.080 1.00 84.19 236 ASN A O 1
ATOM 1828 N N . ILE A 1 237 ? -1.935 -7.230 -13.192 1.00 82.62 237 ILE A N 1
ATOM 1829 C CA . ILE A 1 237 ? -0.929 -8.092 -12.570 1.00 82.62 237 ILE A CA 1
ATOM 1830 C C . ILE A 1 237 ? -0.550 -9.298 -13.437 1.00 82.62 237 ILE A C 1
ATOM 1832 O O . ILE A 1 237 ? 0.627 -9.634 -13.538 1.00 82.62 237 ILE A O 1
ATOM 1836 N N . ARG A 1 238 ? -1.529 -9.910 -14.119 1.00 86.25 238 ARG A N 1
ATOM 1837 C CA . ARG A 1 238 ? -1.298 -11.083 -14.971 1.00 86.25 238 ARG A CA 1
ATOM 1838 C C . ARG A 1 238 ? -0.456 -10.713 -16.183 1.00 86.25 238 ARG A C 1
ATOM 1840 O O . ARG A 1 238 ? 0.501 -11.405 -16.490 1.00 86.25 238 ARG A O 1
ATOM 1847 N N . GLU A 1 239 ? -0.767 -9.590 -16.823 1.00 86.69 239 GLU A N 1
ATOM 1848 C CA . GLU A 1 239 ? -0.034 -9.114 -18.001 1.00 86.69 239 GLU A CA 1
ATOM 1849 C C . GLU A 1 239 ? 1.408 -8.736 -17.660 1.00 86.69 239 GLU A C 1
ATOM 1851 O O . GLU A 1 239 ? 2.329 -9.136 -18.370 1.00 86.69 239 GLU A O 1
ATOM 1856 N N . VAL A 1 240 ? 1.616 -8.031 -16.543 1.00 85.56 240 VAL A N 1
ATOM 1857 C CA . VAL A 1 240 ? 2.956 -7.647 -16.074 1.00 85.56 240 VAL A CA 1
ATOM 1858 C C . VAL A 1 240 ? 3.799 -8.881 -15.730 1.00 85.56 240 VAL A C 1
ATOM 1860 O O . VAL A 1 240 ? 5.003 -8.883 -15.975 1.00 85.56 240 VAL A O 1
ATOM 1863 N N . PHE A 1 241 ? 3.192 -9.940 -15.186 1.00 85.69 241 PHE A N 1
ATOM 1864 C CA . PHE A 1 241 ? 3.918 -11.154 -14.792 1.00 85.69 241 PHE A CA 1
ATOM 1865 C C . PHE A 1 241 ? 4.192 -12.076 -15.983 1.00 85.69 241 PHE A C 1
ATOM 1867 O O . PHE A 1 241 ? 5.298 -12.603 -16.109 1.00 85.69 241 PHE A O 1
ATOM 1874 N N . ASP A 1 242 ? 3.205 -12.259 -16.862 1.00 88.19 242 ASP A N 1
ATOM 1875 C CA . ASP A 1 242 ? 3.317 -13.141 -18.024 1.00 88.19 242 ASP A CA 1
ATOM 1876 C C . ASP A 1 242 ? 4.202 -12.524 -19.113 1.00 88.19 242 ASP A C 1
ATOM 1878 O O . ASP A 1 242 ? 4.954 -13.231 -19.792 1.00 88.19 242 ASP A O 1
ATOM 1882 N N . ARG A 1 243 ? 4.116 -11.201 -19.294 1.00 91.62 243 ARG A N 1
ATOM 1883 C CA . ARG A 1 243 ? 4.789 -10.482 -20.375 1.00 91.62 243 ARG A CA 1
ATOM 1884 C C . ARG A 1 243 ? 5.321 -9.118 -19.913 1.00 91.62 243 ARG A C 1
ATOM 1886 O O . ARG A 1 243 ? 4.842 -8.081 -20.371 1.00 91.62 243 ARG A O 1
ATOM 1893 N N . PRO A 1 244 ? 6.338 -9.100 -19.038 1.00 91.94 244 PRO A N 1
ATOM 1894 C CA . PRO A 1 244 ? 6.929 -7.863 -18.541 1.00 91.94 244 PRO A CA 1
ATOM 1895 C C . PRO A 1 244 ? 7.546 -7.014 -19.661 1.00 91.94 244 PRO A C 1
ATOM 1897 O O . PRO A 1 244 ? 8.332 -7.495 -20.478 1.00 91.94 244 PRO A O 1
ATOM 1900 N N . GLY A 1 245 ? 7.222 -5.724 -19.660 1.00 93.12 245 GLY A N 1
ATOM 1901 C CA . GLY A 1 245 ? 7.732 -4.708 -20.580 1.00 93.12 245 GLY A CA 1
ATOM 1902 C C . GLY A 1 245 ? 8.970 -3.969 -20.068 1.00 93.12 245 GLY A C 1
ATOM 1903 O O . GLY A 1 245 ? 9.482 -3.090 -20.766 1.00 93.12 245 GLY A O 1
ATOM 1904 N N . ASN A 1 246 ? 9.459 -4.266 -18.858 1.00 94.25 246 ASN A N 1
ATOM 1905 C CA . ASN A 1 246 ? 10.660 -3.645 -18.300 1.00 94.25 246 ASN A CA 1
ATOM 1906 C C . ASN A 1 246 ? 11.775 -4.671 -17.994 1.00 94.25 246 ASN A C 1
ATOM 1908 O O . ASN A 1 246 ? 11.524 -5.688 -17.339 1.00 94.25 246 ASN A O 1
ATOM 1912 N N . PRO A 1 247 ? 13.041 -4.398 -18.380 1.00 94.44 247 PRO A N 1
ATOM 1913 C CA . PRO A 1 247 ? 14.195 -5.220 -18.008 1.00 94.44 247 PRO A CA 1
ATOM 1914 C C . PRO A 1 247 ? 14.329 -5.513 -16.512 1.00 94.44 247 PRO A C 1
ATOM 1916 O O . PRO A 1 247 ? 14.765 -6.606 -16.142 1.00 94.44 247 PRO A O 1
ATOM 1919 N N . TYR A 1 248 ? 13.974 -4.545 -15.664 1.00 92.19 248 TYR A N 1
ATOM 1920 C CA . TYR A 1 248 ? 13.992 -4.713 -14.217 1.00 92.19 248 TYR A CA 1
ATOM 1921 C C . TYR A 1 248 ? 12.974 -5.766 -13.780 1.00 92.19 248 TYR A C 1
ATOM 1923 O O . TYR A 1 248 ? 13.347 -6.720 -13.101 1.00 92.19 248 TYR A O 1
ATOM 1931 N N . THR A 1 249 ? 11.731 -5.661 -14.250 1.00 89.62 249 THR A N 1
ATOM 1932 C CA . THR A 1 249 ? 10.664 -6.623 -13.953 1.00 89.62 249 THR A CA 1
ATOM 1933 C C . THR A 1 249 ? 11.002 -8.023 -14.451 1.00 89.62 249 THR A C 1
ATOM 1935 O O . THR A 1 249 ? 10.806 -8.990 -13.723 1.00 89.62 249 THR A O 1
ATOM 1938 N N . ILE A 1 250 ? 11.598 -8.160 -15.642 1.00 90.00 250 ILE A N 1
ATOM 1939 C CA . ILE A 1 250 ? 12.085 -9.465 -16.125 1.00 90.00 250 ILE A CA 1
ATOM 1940 C C . ILE A 1 250 ? 13.100 -10.063 -15.144 1.00 90.00 250 ILE A C 1
ATOM 1942 O O . ILE A 1 250 ? 13.046 -11.255 -14.827 1.00 90.00 250 ILE A O 1
ATOM 1946 N N . GLY A 1 251 ? 14.054 -9.246 -14.691 1.00 86.94 251 GLY A N 1
ATOM 1947 C CA . GLY A 1 251 ? 15.055 -9.657 -13.710 1.00 86.94 251 GLY A CA 1
ATOM 1948 C C . GLY A 1 251 ? 14.419 -10.066 -12.384 1.00 86.94 251 GLY A C 1
ATOM 1949 O O . GLY A 1 251 ? 14.793 -11.091 -11.820 1.00 86.94 251 GLY A O 1
ATOM 1950 N N . LEU A 1 252 ? 13.420 -9.306 -11.938 1.00 84.12 252 LEU A N 1
ATOM 1951 C CA . LEU A 1 252 ? 12.664 -9.553 -10.720 1.00 84.12 252 LEU A CA 1
ATOM 1952 C C . LEU A 1 252 ? 11.944 -10.904 -10.807 1.00 84.12 252 LEU A C 1
ATOM 1954 O O . LEU A 1 252 ? 12.217 -11.789 -10.004 1.00 84.12 252 LEU A O 1
ATOM 1958 N N . MET A 1 253 ? 11.146 -11.129 -11.854 1.00 82.31 253 MET A N 1
ATOM 1959 C CA . MET A 1 253 ? 10.447 -12.400 -12.092 1.00 82.31 253 MET A CA 1
ATOM 1960 C C . MET A 1 253 ? 11.403 -13.598 -12.223 1.00 82.31 253 MET A C 1
ATOM 1962 O O . MET A 1 253 ? 11.057 -14.713 -11.847 1.00 82.31 253 MET A O 1
ATOM 1966 N N . SER A 1 254 ? 12.627 -13.384 -12.719 1.00 76.44 254 SER A N 1
ATOM 1967 C CA . SER A 1 254 ? 13.652 -14.438 -12.830 1.00 76.44 254 SER A CA 1
ATOM 1968 C C . SER A 1 254 ? 14.314 -14.806 -11.494 1.00 76.44 254 SER A C 1
ATOM 1970 O O . SER A 1 254 ? 14.958 -15.858 -11.393 1.00 76.44 254 SER A O 1
ATOM 1972 N N . ALA A 1 255 ? 14.201 -13.935 -10.489 1.00 73.44 255 ALA A N 1
ATOM 1973 C CA . ALA A 1 255 ? 14.761 -14.131 -9.158 1.00 73.44 255 ALA A CA 1
ATOM 1974 C C . ALA A 1 255 ? 13.781 -14.827 -8.199 1.00 73.44 255 ALA A C 1
ATOM 1976 O O . ALA A 1 255 ? 14.231 -15.425 -7.221 1.00 73.44 255 ALA A O 1
ATOM 1977 N N . PHE A 1 256 ? 12.476 -14.809 -8.495 1.00 67.94 256 PHE A N 1
ATOM 1978 C CA . PHE A 1 256 ? 11.461 -15.480 -7.685 1.00 67.94 256 PHE A CA 1
ATOM 1979 C C . PHE A 1 256 ? 11.203 -16.925 -8.147 1.00 67.94 256 PHE A C 1
ATOM 1981 O O . PHE A 1 256 ? 11.131 -17.206 -9.347 1.00 67.94 256 PHE A O 1
ATOM 1988 N N . PRO A 1 257 ? 11.069 -17.879 -7.210 1.00 58.94 257 PRO A N 1
ATOM 1989 C CA . PRO A 1 257 ? 10.753 -19.261 -7.537 1.00 58.94 257 PRO A CA 1
ATOM 1990 C C . PRO A 1 257 ? 9.320 -19.395 -8.048 1.00 58.94 257 PRO A C 1
ATOM 1992 O O . PRO A 1 257 ? 8.370 -18.949 -7.412 1.00 58.94 257 PRO A O 1
ATOM 1995 N N . SER A 1 258 ? 9.151 -20.085 -9.178 1.00 55.75 258 SER A N 1
ATOM 1996 C CA . SER A 1 258 ? 7.820 -20.508 -9.608 1.00 55.75 258 SER A CA 1
ATOM 1997 C C . SER A 1 258 ? 7.289 -21.574 -8.648 1.00 55.75 258 SER A C 1
ATOM 1999 O O . SER A 1 258 ? 7.914 -22.622 -8.482 1.00 55.75 258 SER A O 1
ATOM 2001 N N . ILE A 1 259 ? 6.128 -21.328 -8.036 1.00 51.88 259 ILE A N 1
ATOM 2002 C CA . ILE A 1 259 ? 5.447 -22.292 -7.150 1.00 51.88 259 ILE A CA 1
ATOM 2003 C C . ILE A 1 259 ? 4.853 -23.459 -7.970 1.00 51.88 259 ILE A C 1
ATOM 2005 O O . ILE A 1 259 ? 4.670 -24.563 -7.457 1.00 51.88 259 ILE A O 1
ATOM 2009 N N . LYS A 1 260 ? 4.589 -23.244 -9.269 1.00 48.28 260 LYS A N 1
ATOM 2010 C CA . LYS A 1 260 ? 4.059 -24.246 -10.211 1.00 48.28 260 LYS A CA 1
ATOM 2011 C C . LYS A 1 260 ? 4.988 -24.420 -11.420 1.00 48.28 260 LYS A C 1
ATOM 2013 O O . LYS A 1 260 ? 5.476 -23.440 -11.974 1.00 48.28 260 LYS A O 1
ATOM 2018 N N . GLY A 1 261 ? 5.186 -25.656 -11.874 1.00 59.19 261 GLY A N 1
ATOM 2019 C CA . GLY A 1 261 ? 5.993 -25.976 -13.060 1.00 59.19 261 GLY A CA 1
ATOM 2020 C C . GLY A 1 261 ? 7.450 -26.341 -12.759 1.00 59.19 261 GLY A C 1
ATOM 2021 O O . GLY A 1 261 ? 7.829 -26.562 -11.609 1.00 59.19 261 GLY A O 1
ATOM 2022 N N . ASP A 1 262 ? 8.258 -26.454 -13.815 1.00 54.22 262 ASP A N 1
ATOM 2023 C CA . ASP A 1 262 ? 9.636 -26.938 -13.714 1.00 54.22 262 ASP A CA 1
ATOM 2024 C C . ASP A 1 262 ? 10.522 -26.008 -12.878 1.00 54.22 262 ASP A C 1
ATOM 2026 O O . ASP A 1 262 ? 10.477 -24.781 -13.003 1.00 54.22 262 ASP A O 1
ATOM 2030 N N . ARG A 1 263 ? 11.391 -26.605 -12.053 1.00 57.12 263 ARG A N 1
ATOM 2031 C CA . ARG A 1 263 ? 12.392 -25.875 -11.264 1.00 57.12 263 ARG A CA 1
ATOM 2032 C C . ARG A 1 263 ? 13.374 -25.168 -12.198 1.00 57.12 263 ARG A C 1
ATOM 2034 O O . ARG A 1 263 ? 14.311 -25.779 -12.710 1.00 57.12 263 ARG A O 1
ATOM 2041 N N . LYS A 1 264 ? 13.182 -23.865 -12.398 1.00 64.44 264 LYS A N 1
ATOM 2042 C CA . LYS A 1 264 ? 14.124 -23.009 -13.127 1.00 64.44 264 LYS A CA 1
ATOM 2043 C C . LYS A 1 264 ? 15.246 -22.550 -12.196 1.00 64.44 264 LYS A C 1
ATOM 2045 O O . LYS A 1 264 ? 15.033 -22.306 -11.011 1.00 64.44 264 LYS A O 1
ATOM 2050 N N . ARG A 1 265 ? 16.460 -22.424 -12.738 1.00 65.56 265 ARG A N 1
ATOM 2051 C CA . ARG A 1 265 ? 17.594 -21.851 -12.003 1.00 65.56 265 ARG A CA 1
ATOM 2052 C C . ARG A 1 265 ? 17.329 -20.362 -11.782 1.00 65.56 265 ARG A C 1
ATOM 2054 O O . ARG A 1 265 ? 17.275 -19.613 -12.755 1.00 65.56 265 ARG A O 1
ATOM 2061 N N . LEU A 1 266 ? 17.193 -19.960 -10.520 1.00 72.75 266 LEU A N 1
ATOM 2062 C CA . LEU A 1 266 ? 17.011 -18.560 -10.140 1.00 72.75 266 LEU A CA 1
ATOM 2063 C C . LEU A 1 266 ? 18.221 -17.737 -10.582 1.00 72.75 266 LEU A C 1
ATOM 2065 O O . LEU A 1 266 ? 19.371 -18.143 -10.375 1.00 72.75 266 LEU A O 1
ATOM 2069 N N . ARG A 1 267 ? 17.960 -16.588 -11.203 1.00 71.75 267 ARG A N 1
ATOM 2070 C CA . ARG A 1 267 ? 18.992 -15.618 -11.575 1.00 71.75 267 ARG A CA 1
ATOM 2071 C C . ARG A 1 267 ? 18.738 -14.330 -10.813 1.00 71.75 267 ARG A C 1
ATOM 2073 O O . ARG A 1 267 ? 17.767 -13.637 -11.086 1.00 71.75 267 ARG A O 1
ATOM 2080 N N . ALA A 1 268 ? 19.624 -14.019 -9.873 1.00 75.88 268 ALA A N 1
ATOM 2081 C CA . ALA A 1 268 ? 19.605 -12.736 -9.187 1.00 75.88 268 ALA A CA 1
ATOM 2082 C C . ALA A 1 268 ? 19.981 -11.598 -10.147 1.00 75.88 268 ALA A C 1
ATOM 2084 O O . ALA A 1 268 ? 20.795 -11.776 -11.058 1.00 75.88 268 ALA A O 1
ATOM 2085 N N . ILE A 1 269 ? 19.412 -10.417 -9.907 1.00 80.31 269 ILE A N 1
ATOM 2086 C CA . ILE A 1 269 ? 19.802 -9.188 -10.596 1.00 80.31 269 ILE A CA 1
ATOM 2087 C C . ILE A 1 269 ? 21.193 -8.778 -10.082 1.00 80.31 269 ILE A C 1
ATOM 2089 O O . ILE A 1 269 ? 21.335 -8.531 -8.882 1.00 80.31 269 ILE A O 1
ATOM 2093 N N . PRO A 1 270 ? 22.218 -8.678 -10.946 1.00 77.31 270 PRO A N 1
ATOM 2094 C CA . PRO A 1 270 ? 23.578 -8.359 -10.519 1.00 77.31 270 PRO A CA 1
ATOM 2095 C C . PRO A 1 270 ? 23.692 -6.925 -9.979 1.00 77.31 270 PRO A C 1
ATOM 2097 O O . PRO A 1 270 ? 22.890 -6.054 -10.320 1.00 77.31 270 PRO A O 1
ATOM 2100 N N . GLY A 1 271 ? 24.720 -6.674 -9.165 1.00 82.00 271 GLY A N 1
ATOM 2101 C CA . GLY A 1 271 ? 25.018 -5.355 -8.593 1.00 82.00 271 GLY A CA 1
ATOM 2102 C C . GLY A 1 271 ? 24.104 -4.943 -7.433 1.00 82.00 271 GLY A C 1
ATOM 2103 O O . GLY A 1 271 ? 23.206 -5.686 -7.035 1.00 82.00 271 GLY A O 1
ATOM 2104 N N . SER A 1 272 ? 24.340 -3.739 -6.911 1.00 80.25 272 SER A N 1
ATOM 2105 C CA . SER A 1 272 ? 23.596 -3.152 -5.788 1.00 80.25 272 SER A CA 1
ATOM 2106 C C . SER A 1 272 ? 22.562 -2.123 -6.267 1.00 80.25 272 SER A C 1
ATOM 2108 O O . SER A 1 272 ? 22.731 -1.568 -7.357 1.00 80.25 272 SER A O 1
ATOM 2110 N N . PRO A 1 273 ? 21.491 -1.857 -5.494 1.00 79.75 273 PRO A N 1
ATOM 2111 C CA . PRO A 1 273 ? 20.594 -0.723 -5.732 1.00 79.75 273 PRO A CA 1
ATOM 2112 C C . PRO A 1 273 ? 21.353 0.612 -5.868 1.00 79.75 273 PRO A C 1
ATOM 2114 O O . PRO A 1 273 ? 22.476 0.724 -5.371 1.00 79.75 273 PRO A O 1
ATOM 2117 N N . PRO A 1 274 ? 20.782 1.608 -6.570 1.00 78.50 274 PRO A N 1
ATOM 2118 C CA . PRO A 1 274 ? 21.434 2.892 -6.753 1.00 78.50 274 PRO A CA 1
ATOM 2119 C C . PRO A 1 274 ? 21.370 3.690 -5.450 1.00 78.50 274 PRO A C 1
ATOM 2121 O O . PRO A 1 274 ? 20.410 3.572 -4.693 1.00 78.50 274 PRO A O 1
ATOM 2124 N N . ASP A 1 275 ? 22.358 4.550 -5.235 1.00 78.88 275 ASP A N 1
ATOM 2125 C CA . ASP A 1 275 ? 22.264 5.586 -4.212 1.00 78.88 275 ASP A CA 1
ATOM 2126 C C . ASP A 1 275 ? 21.174 6.593 -4.617 1.00 78.88 275 ASP A C 1
ATOM 2128 O O . ASP A 1 275 ? 21.214 7.155 -5.715 1.00 78.88 275 ASP A O 1
ATOM 2132 N N . LEU A 1 276 ? 20.180 6.798 -3.752 1.00 77.38 276 LEU A N 1
ATOM 2133 C CA . LEU A 1 276 ? 19.083 7.735 -4.002 1.00 77.38 276 LEU A CA 1
ATOM 2134 C C . LEU A 1 276 ? 19.502 9.198 -3.821 1.00 77.38 276 LEU A C 1
ATOM 2136 O O . LEU A 1 276 ? 18.878 10.071 -4.424 1.00 77.38 276 LEU A O 1
ATOM 2140 N N . ALA A 1 277 ? 20.560 9.477 -3.052 1.00 79.25 277 ALA A N 1
ATOM 2141 C CA . ALA A 1 277 ? 21.098 10.827 -2.901 1.00 79.25 277 ALA A CA 1
ATOM 2142 C C . ALA A 1 277 ? 21.847 11.287 -4.161 1.00 79.25 277 ALA A C 1
ATOM 2144 O O . ALA A 1 277 ? 21.870 12.476 -4.479 1.00 79.25 277 ALA A O 1
ATOM 2145 N N . ASN A 1 278 ? 22.437 10.343 -4.898 1.00 78.81 278 ASN A N 1
ATOM 2146 C CA . ASN A 1 278 ? 23.139 10.600 -6.150 1.00 78.81 278 ASN A CA 1
ATOM 2147 C C . ASN A 1 278 ? 22.814 9.519 -7.198 1.00 78.81 278 ASN A C 1
ATOM 2149 O O . ASN A 1 278 ? 23.650 8.652 -7.486 1.00 78.81 278 ASN A O 1
ATOM 2153 N N . PRO A 1 279 ? 21.593 9.537 -7.764 1.00 82.69 279 PRO A N 1
ATOM 2154 C CA . PRO A 1 279 ? 21.153 8.497 -8.678 1.00 82.69 279 PRO A CA 1
ATOM 2155 C C . PRO A 1 279 ? 21.923 8.566 -10.004 1.00 82.69 279 PRO A C 1
ATOM 2157 O O . PRO A 1 279 ? 22.294 9.653 -10.458 1.00 82.69 279 PRO A O 1
ATOM 2160 N N . PRO A 1 280 ? 22.137 7.422 -10.678 1.00 87.62 280 PRO A N 1
ATOM 2161 C CA . PRO A 1 280 ? 22.803 7.410 -11.973 1.00 87.62 280 PRO A CA 1
ATOM 2162 C C . PRO A 1 280 ? 21.990 8.216 -13.006 1.00 87.62 280 PRO A C 1
ATOM 2164 O O . PRO A 1 280 ? 20.755 8.204 -12.953 1.00 87.62 280 PRO A O 1
ATOM 2167 N N . PRO A 1 281 ? 22.658 8.903 -13.954 1.00 88.56 281 PRO A N 1
ATOM 2168 C CA . PRO A 1 281 ? 21.982 9.712 -14.961 1.00 88.56 281 PRO A CA 1
ATOM 2169 C C . PRO A 1 281 ? 21.146 8.846 -15.911 1.00 88.56 281 PRO A C 1
ATOM 2171 O O . PRO A 1 281 ? 21.409 7.659 -16.114 1.00 88.56 281 PRO A O 1
ATOM 2174 N N . GLY A 1 282 ? 20.121 9.452 -16.505 1.00 93.38 282 GLY A N 1
ATOM 2175 C CA . GLY A 1 282 ? 19.179 8.743 -17.361 1.00 93.38 282 GLY A CA 1
ATOM 2176 C C . GLY A 1 282 ? 18.425 7.633 -16.624 1.00 93.38 282 GLY A C 1
ATOM 2177 O O . GLY A 1 282 ? 17.950 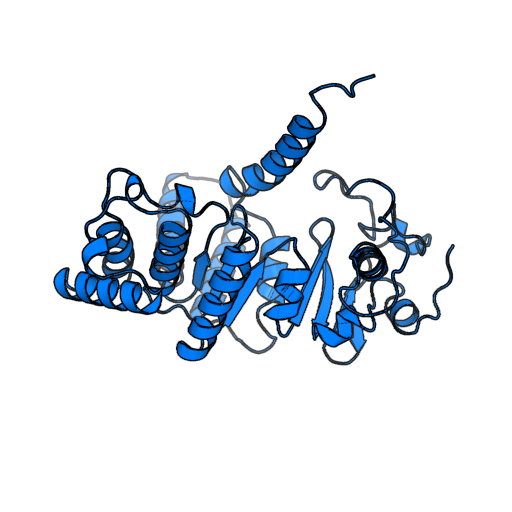7.809 -15.505 1.00 93.38 282 GLY A O 1
ATOM 2178 N N . CYS A 1 283 ? 18.299 6.458 -17.242 1.00 93.25 283 CYS A N 1
ATOM 2179 C CA . CYS A 1 283 ? 17.589 5.335 -16.635 1.00 93.25 283 CYS A CA 1
ATOM 2180 C C . CYS A 1 283 ? 18.275 4.875 -15.339 1.00 93.25 283 CYS A C 1
ATOM 2182 O O . CYS A 1 283 ? 19.387 4.345 -15.381 1.00 93.25 283 CYS A O 1
ATOM 2184 N N . ARG A 1 284 ? 17.565 4.961 -14.201 1.00 90.44 284 ARG A N 1
ATOM 2185 C CA . ARG A 1 284 ? 18.093 4.577 -12.875 1.00 90.44 284 ARG A CA 1
ATOM 2186 C C . ARG A 1 284 ? 18.575 3.116 -12.799 1.00 90.44 284 ARG A C 1
ATOM 2188 O O . ARG A 1 284 ? 19.413 2.782 -11.967 1.00 90.44 284 ARG A O 1
ATOM 2195 N N . PHE A 1 285 ? 18.079 2.242 -13.678 1.00 94.31 285 PHE A N 1
ATOM 2196 C CA . PHE A 1 285 ? 18.451 0.824 -13.739 1.00 94.31 285 PHE A CA 1
ATOM 2197 C C . PHE A 1 285 ? 19.568 0.509 -14.748 1.00 94.31 285 PHE A C 1
ATOM 2199 O O . PHE A 1 285 ? 20.062 -0.619 -14.766 1.00 94.31 285 PHE A O 1
ATOM 2206 N N . HIS A 1 286 ? 20.015 1.469 -15.570 1.00 95.25 286 HIS A N 1
ATOM 2207 C CA . HIS A 1 286 ? 21.026 1.203 -16.599 1.00 95.25 286 HIS A CA 1
ATOM 2208 C C . HIS A 1 286 ? 22.316 0.533 -16.078 1.00 95.25 286 HIS A C 1
ATOM 2210 O O . HIS A 1 286 ? 22.849 -0.290 -16.818 1.00 95.25 286 HIS A O 1
ATOM 2216 N N . PRO A 1 287 ? 22.818 0.787 -14.843 1.00 93.38 287 PRO A N 1
ATOM 2217 C CA . PRO A 1 287 ? 24.052 0.146 -14.374 1.00 93.38 287 PRO A CA 1
ATOM 2218 C C . PRO A 1 287 ? 23.928 -1.371 -14.177 1.00 93.38 287 PRO A C 1
ATOM 2220 O O . PRO A 1 287 ? 24.933 -2.073 -14.133 1.00 93.38 287 PRO A O 1
ATOM 2223 N N . ARG A 1 288 ? 22.697 -1.877 -14.038 1.00 91.69 288 ARG A N 1
ATOM 2224 C CA . ARG A 1 288 ? 22.385 -3.293 -13.768 1.00 91.69 288 ARG A CA 1
ATOM 2225 C C . ARG A 1 288 ? 21.621 -3.958 -14.912 1.00 91.69 288 ARG A C 1
ATOM 2227 O O . ARG A 1 288 ? 21.381 -5.164 -14.892 1.00 91.69 288 ARG A O 1
ATOM 2234 N N . CYS A 1 289 ? 21.202 -3.171 -15.896 1.00 92.88 289 CYS A N 1
ATOM 2235 C CA . CYS A 1 289 ? 20.398 -3.626 -17.011 1.00 92.88 289 CYS A CA 1
ATOM 2236 C C . CYS A 1 289 ? 21.287 -4.291 -18.073 1.00 92.88 289 CYS A C 1
ATOM 2238 O O . CYS A 1 289 ? 22.085 -3.625 -18.723 1.00 92.88 289 CYS A O 1
ATOM 2240 N N . ARG A 1 290 ? 21.083 -5.590 -18.322 1.00 90.06 290 ARG A N 1
ATOM 2241 C CA . ARG A 1 290 ? 21.737 -6.371 -19.404 1.00 90.06 290 ARG A CA 1
ATOM 2242 C C . ARG A 1 290 ? 21.406 -5.922 -20.838 1.00 90.06 290 ARG A C 1
ATOM 2244 O O . ARG A 1 290 ? 21.871 -6.504 -21.809 1.00 90.06 290 ARG A O 1
ATOM 2251 N N . PHE A 1 291 ? 20.509 -4.954 -20.944 1.00 92.50 291 PHE A N 1
ATOM 2252 C CA . PHE A 1 291 ? 19.953 -4.405 -22.173 1.00 92.50 291 PHE A CA 1
ATOM 2253 C C . PHE A 1 291 ? 20.309 -2.916 -22.318 1.00 92.50 291 PHE A C 1
ATOM 2255 O O . PHE A 1 291 ? 19.778 -2.236 -23.195 1.00 92.50 291 PHE A O 1
ATOM 2262 N N . ALA A 1 292 ? 21.141 -2.379 -21.416 1.00 94.25 292 ALA A N 1
ATOM 2263 C CA . ALA A 1 292 ? 21.487 -0.967 -21.397 1.00 94.25 292 ALA A CA 1
ATOM 2264 C C . ALA A 1 292 ? 22.240 -0.565 -22.669 1.00 94.25 292 ALA A C 1
ATOM 2266 O O . ALA A 1 292 ? 23.240 -1.172 -23.040 1.00 94.25 292 ALA A O 1
ATOM 2267 N N . GLN A 1 293 ? 21.785 0.520 -23.286 1.00 94.44 293 GLN A N 1
ATOM 2268 C CA . GLN A 1 293 ? 22.473 1.184 -24.389 1.00 94.44 293 GLN A CA 1
ATOM 2269 C C . GLN A 1 293 ? 22.897 2.594 -23.970 1.00 94.44 293 GLN A C 1
ATOM 2271 O O . GLN A 1 293 ? 22.533 3.074 -22.894 1.00 94.44 293 GLN A O 1
ATOM 2276 N N . GLU A 1 294 ? 23.636 3.289 -24.831 1.00 94.88 294 GLU A N 1
ATOM 2277 C CA . GLU A 1 294 ? 24.164 4.621 -24.519 1.00 94.88 294 GLU A CA 1
ATOM 2278 C C . GLU A 1 294 ? 23.052 5.640 -24.211 1.00 94.88 294 GLU A C 1
ATOM 2280 O O . GLU A 1 294 ? 23.163 6.426 -23.270 1.00 94.88 294 GLU A O 1
ATOM 2285 N N . ILE A 1 295 ? 21.909 5.550 -24.904 1.00 96.19 295 ILE A N 1
ATOM 2286 C CA . ILE A 1 295 ? 20.734 6.387 -24.618 1.00 96.19 295 ILE A CA 1
ATOM 2287 C C . ILE A 1 295 ? 20.215 6.209 -23.181 1.00 96.19 295 ILE A C 1
ATOM 2289 O O . ILE A 1 295 ? 19.764 7.172 -22.567 1.00 96.19 295 ILE A O 1
ATOM 2293 N N . CYS A 1 296 ? 20.340 5.007 -22.604 1.00 96.25 296 CYS A N 1
ATOM 2294 C CA . CYS A 1 296 ? 19.918 4.725 -21.232 1.00 96.25 296 CYS A CA 1
ATOM 2295 C C . CYS A 1 296 ? 20.788 5.435 -20.191 1.00 96.25 296 CYS A C 1
ATOM 2297 O O . CYS A 1 296 ? 20.304 5.688 -19.092 1.00 96.25 296 CYS A O 1
ATOM 2299 N N . ARG A 1 297 ? 22.051 5.725 -20.523 1.00 95.62 297 ARG A N 1
ATOM 2300 C CA . ARG A 1 297 ? 22.996 6.445 -19.657 1.00 95.62 297 ARG A CA 1
ATOM 2301 C C . ARG A 1 297 ? 22.831 7.956 -19.773 1.00 95.62 297 ARG A C 1
ATOM 2303 O O . ARG A 1 297 ? 23.023 8.676 -18.801 1.00 95.62 297 ARG A O 1
ATOM 2310 N N . ALA A 1 298 ? 22.483 8.423 -20.970 1.00 94.56 298 ALA A N 1
ATOM 2311 C CA . ALA A 1 298 ? 22.404 9.843 -21.281 1.00 94.56 298 ALA A CA 1
ATOM 2312 C C . ALA A 1 298 ? 21.039 10.472 -20.963 1.00 94.56 298 ALA A C 1
ATOM 2314 O O . ALA A 1 298 ? 20.983 11.658 -20.646 1.00 94.56 298 ALA A O 1
ATOM 2315 N N . GLN A 1 299 ? 19.938 9.721 -21.090 1.00 92.62 299 GLN A N 1
ATOM 2316 C CA . GLN A 1 299 ? 18.584 10.279 -21.049 1.00 92.62 299 GLN A CA 1
ATOM 2317 C C . GLN A 1 299 ? 17.630 9.444 -20.203 1.00 92.62 299 GLN A C 1
ATOM 2319 O O . GLN A 1 299 ? 17.685 8.210 -20.190 1.00 92.62 299 GLN A O 1
ATOM 2324 N N . ASP A 1 300 ? 16.726 10.139 -19.515 1.00 88.31 300 ASP A N 1
ATOM 2325 C CA . ASP A 1 300 ? 15.643 9.504 -18.779 1.00 88.31 300 ASP A CA 1
ATOM 2326 C C . ASP A 1 300 ? 14.664 8.834 -19.758 1.00 88.31 300 ASP A C 1
ATOM 2328 O O . ASP A 1 300 ? 14.259 9.460 -20.741 1.00 88.31 300 ASP A O 1
ATOM 2332 N N . PRO A 1 301 ? 14.292 7.563 -19.532 1.00 89.12 301 PRO A N 1
ATOM 2333 C CA . PRO A 1 301 ? 13.313 6.881 -20.366 1.00 89.12 301 PRO A CA 1
ATOM 2334 C C . PRO A 1 301 ? 11.918 7.508 -20.234 1.00 89.12 301 PRO A C 1
ATOM 2336 O O . PRO A 1 301 ? 11.513 7.861 -19.124 1.00 89.12 301 PRO A O 1
ATOM 2339 N N . PRO A 1 302 ? 11.152 7.614 -21.334 1.00 85.12 302 PRO A N 1
ATOM 2340 C CA . PRO A 1 302 ? 9.745 7.981 -21.261 1.00 85.12 302 PRO A CA 1
ATOM 2341 C C . PRO A 1 302 ? 8.913 6.825 -20.687 1.00 85.12 302 PRO A C 1
ATOM 2343 O O . PRO A 1 302 ? 9.279 5.655 -20.825 1.00 85.12 302 PRO A O 1
ATOM 2346 N N . MET A 1 303 ? 7.758 7.143 -20.092 1.00 84.06 303 MET A N 1
ATOM 2347 C CA . MET A 1 303 ? 6.726 6.129 -19.866 1.00 84.06 303 MET A CA 1
ATOM 2348 C C . MET A 1 303 ? 6.061 5.788 -21.193 1.00 84.06 303 MET A C 1
ATOM 2350 O O . MET A 1 303 ? 5.500 6.665 -21.850 1.00 84.06 303 MET A O 1
ATOM 2354 N N . MET A 1 304 ? 6.117 4.516 -21.576 1.00 81.62 304 MET A N 1
ATOM 2355 C CA . MET A 1 304 ? 5.516 4.017 -22.807 1.00 81.62 304 MET A CA 1
ATOM 2356 C C . MET A 1 304 ? 4.440 2.983 -22.512 1.00 81.62 304 MET A C 1
ATOM 2358 O O . MET A 1 304 ? 4.667 2.043 -21.755 1.00 81.62 304 MET A O 1
ATOM 2362 N N . GLU A 1 305 ? 3.289 3.139 -23.157 1.00 86.81 305 GLU A N 1
ATOM 2363 C CA . GLU A 1 305 ? 2.244 2.121 -23.174 1.00 86.81 305 GLU A CA 1
ATOM 2364 C C . GLU A 1 305 ? 2.640 1.005 -24.155 1.00 86.81 305 GLU A C 1
ATOM 2366 O O . GLU A 1 305 ? 2.845 1.252 -25.350 1.00 86.81 305 GLU A O 1
ATOM 2371 N N . VAL A 1 306 ? 2.805 -0.214 -23.638 1.00 88.19 306 VAL A N 1
ATOM 2372 C CA . VAL A 1 306 ? 3.184 -1.411 -24.413 1.00 88.19 306 VAL A CA 1
ATOM 2373 C C . VAL A 1 306 ? 1.969 -2.257 -24.799 1.00 88.19 306 VAL A C 1
ATOM 2375 O O . VAL A 1 306 ? 1.990 -2.931 -25.826 1.00 88.19 306 VAL A O 1
ATOM 2378 N N . ALA A 1 307 ? 0.896 -2.163 -24.016 1.00 87.06 307 ALA A N 1
ATOM 2379 C CA . ALA A 1 307 ? -0.432 -2.710 -24.278 1.00 87.06 307 ALA A CA 1
ATOM 2380 C C . ALA A 1 307 ? -1.478 -1.847 -23.539 1.00 87.06 307 ALA A C 1
ATOM 2382 O O . ALA A 1 307 ? -1.086 -1.087 -22.654 1.00 87.06 307 ALA A O 1
ATOM 2383 N N . PRO A 1 308 ? -2.783 -1.921 -23.867 1.00 84.31 308 PRO A N 1
ATOM 2384 C CA . PRO A 1 308 ? -3.800 -1.082 -23.230 1.00 84.31 308 PRO A CA 1
ATOM 2385 C C . PRO A 1 308 ? -3.769 -1.164 -21.696 1.00 84.31 308 PRO A C 1
ATOM 2387 O O . PRO A 1 308 ? -4.067 -2.202 -21.115 1.00 84.31 308 PRO A O 1
ATOM 2390 N N . GLY A 1 309 ? -3.421 -0.061 -21.030 1.00 76.25 309 GLY A N 1
ATOM 2391 C CA . GLY A 1 309 ? -3.300 -0.004 -19.571 1.00 76.25 309 GLY A CA 1
ATOM 2392 C C . GLY A 1 309 ? -2.011 -0.603 -18.990 1.00 76.25 309 GLY A C 1
ATOM 2393 O O . GLY A 1 309 ? -1.868 -0.601 -17.767 1.00 76.25 309 GLY A O 1
ATOM 2394 N N . HIS A 1 310 ? -1.072 -1.055 -19.826 1.00 84.56 310 HIS A N 1
ATOM 2395 C CA . HIS A 1 310 ? 0.239 -1.591 -19.448 1.00 84.56 310 HIS A CA 1
ATOM 2396 C C . HIS A 1 310 ? 1.350 -0.635 -19.885 1.00 84.56 310 HIS A C 1
ATOM 2398 O O . HIS A 1 310 ? 1.607 -0.434 -21.072 1.00 84.56 310 HIS A O 1
ATOM 2404 N N . TRP A 1 311 ? 2.027 -0.051 -18.904 1.00 86.50 311 TRP A N 1
ATOM 2405 C CA . TRP A 1 311 ? 3.010 1.007 -19.066 1.00 86.50 311 TRP A CA 1
ATOM 2406 C C . TRP A 1 311 ? 4.376 0.580 -18.541 1.00 86.50 311 TRP A C 1
ATOM 2408 O O . TRP A 1 311 ? 4.465 -0.050 -17.490 1.00 86.50 311 TRP A O 1
ATOM 2418 N N . SER A 1 312 ? 5.445 0.971 -19.233 1.00 88.38 312 SER A N 1
ATOM 2419 C CA . SER A 1 312 ? 6.827 0.677 -18.851 1.00 88.38 312 SER A CA 1
ATOM 2420 C C . SER A 1 312 ? 7.734 1.891 -19.049 1.00 88.38 312 SER A C 1
ATOM 2422 O O . SER A 1 312 ? 7.696 2.566 -20.082 1.00 88.38 312 SER A O 1
ATOM 2424 N N . LEU A 1 313 ? 8.566 2.156 -18.041 1.00 88.69 313 LEU A N 1
ATOM 2425 C CA . LEU A 1 313 ? 9.555 3.227 -18.017 1.00 88.69 313 LEU A CA 1
ATOM 2426 C C . LEU A 1 313 ? 10.870 2.711 -18.617 1.00 88.69 313 LEU A C 1
ATOM 2428 O O . LEU A 1 313 ? 11.824 2.368 -17.911 1.00 88.69 313 LEU A O 1
ATOM 2432 N N . CYS A 1 314 ? 10.911 2.595 -19.940 1.00 93.44 314 CYS A N 1
ATOM 2433 C CA . CYS A 1 314 ? 12.060 2.060 -20.662 1.00 93.44 314 CYS A CA 1
ATOM 2434 C C . CYS A 1 314 ? 12.140 2.672 -22.061 1.00 93.44 314 CYS A C 1
ATOM 2436 O O . CYS A 1 314 ? 11.122 2.768 -22.727 1.00 93.44 314 CYS A O 1
ATOM 2438 N N . HIS A 1 315 ? 13.342 3.008 -22.546 1.00 95.56 315 HIS A N 1
ATOM 2439 C CA . HIS A 1 315 ? 13.551 3.452 -23.938 1.00 95.56 315 HIS A CA 1
ATOM 2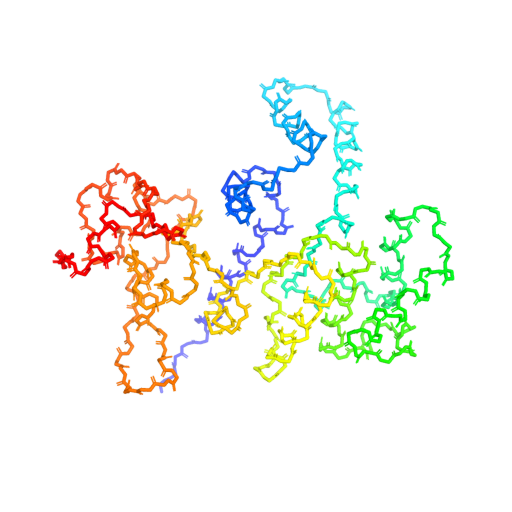440 C C . HIS A 1 315 ? 13.181 2.381 -24.973 1.00 95.56 315 HIS A C 1
ATOM 2442 O O . HIS A 1 315 ? 12.831 2.720 -26.094 1.00 95.56 315 HIS A O 1
ATOM 2448 N N . PHE A 1 316 ? 13.236 1.106 -24.578 1.00 96.31 316 PHE A N 1
ATOM 2449 C CA . PHE A 1 316 ? 12.988 -0.061 -25.431 1.00 96.31 316 PHE A CA 1
ATOM 2450 C C . PHE A 1 316 ? 11.782 -0.874 -24.942 1.00 96.31 316 PHE A C 1
ATOM 2452 O O . PHE A 1 316 ? 11.776 -2.101 -25.016 1.00 96.31 316 PHE A O 1
ATOM 2459 N N . ALA A 1 317 ? 10.788 -0.212 -24.338 1.00 93.12 317 ALA A N 1
ATOM 2460 C CA . ALA A 1 317 ? 9.666 -0.892 -23.690 1.00 93.12 317 ALA A CA 1
ATOM 2461 C C . ALA A 1 317 ? 8.926 -1.855 -24.634 1.00 93.12 317 ALA A C 1
ATOM 2463 O O . ALA A 1 317 ? 8.580 -2.964 -24.230 1.00 93.12 317 ALA A O 1
ATOM 2464 N N . LYS A 1 318 ? 8.713 -1.456 -25.896 1.00 94.31 318 LYS A N 1
ATOM 2465 C CA . LYS A 1 318 ? 8.012 -2.279 -26.893 1.00 94.31 318 LYS A CA 1
ATOM 2466 C C . LYS A 1 318 ? 8.834 -3.494 -27.294 1.00 94.31 318 LYS A C 1
ATOM 2468 O O . LYS A 1 318 ? 8.306 -4.595 -27.316 1.00 94.31 318 LYS A O 1
ATOM 2473 N N . GLU A 1 319 ? 10.128 -3.323 -27.530 1.00 95.38 319 GLU A N 1
ATOM 2474 C CA . GLU A 1 319 ? 11.043 -4.400 -27.904 1.00 95.38 319 GLU A CA 1
ATOM 2475 C C . GLU A 1 319 ? 11.234 -5.405 -26.765 1.00 95.38 319 GLU A C 1
ATOM 2477 O O . GLU A 1 319 ? 11.337 -6.612 -26.991 1.00 95.38 319 GLU A O 1
ATOM 2482 N N . VAL A 1 320 ? 11.258 -4.915 -25.524 1.00 94.00 320 VAL A N 1
ATOM 2483 C CA . VAL A 1 320 ? 11.280 -5.757 -24.325 1.00 94.00 320 VAL A CA 1
ATOM 2484 C C . VAL A 1 320 ? 9.974 -6.542 -24.212 1.00 94.00 320 VAL A C 1
ATOM 2486 O O . VAL A 1 320 ? 10.018 -7.763 -24.071 1.00 94.00 320 VAL A O 1
ATOM 2489 N N . TYR A 1 321 ? 8.826 -5.875 -24.361 1.00 93.25 321 TYR A N 1
ATOM 2490 C CA . TYR A 1 321 ? 7.511 -6.515 -24.341 1.00 93.25 321 TYR A CA 1
ATOM 2491 C C . TYR A 1 321 ? 7.337 -7.532 -25.484 1.00 93.25 321 TYR A C 1
ATOM 2493 O O . TYR A 1 321 ? 6.764 -8.603 -25.303 1.00 93.25 321 TYR A O 1
ATOM 2501 N N . GLU A 1 322 ? 7.847 -7.253 -26.680 1.00 93.31 322 GLU A N 1
ATOM 2502 C CA . GLU A 1 322 ? 7.840 -8.153 -27.842 1.00 93.31 322 GLU A CA 1
ATOM 2503 C C . GLU A 1 322 ? 8.857 -9.294 -27.751 1.00 93.31 322 GLU A C 1
ATOM 2505 O O . GLU A 1 322 ? 8.774 -10.243 -28.530 1.00 93.31 322 GLU A O 1
ATOM 2510 N N . GLY A 1 323 ? 9.787 -9.242 -26.794 1.00 89.81 323 GLY A N 1
ATOM 2511 C CA . GLY A 1 323 ? 10.864 -10.223 -26.668 1.00 89.81 323 GLY A CA 1
ATOM 2512 C C . GLY A 1 323 ? 11.884 -10.145 -27.809 1.00 89.81 323 GLY A C 1
ATOM 2513 O O . GLY A 1 323 ? 12.591 -11.116 -28.073 1.00 89.81 323 GLY A O 1
ATOM 2514 N N . THR A 1 324 ? 11.955 -9.009 -28.505 1.00 90.88 324 THR A N 1
ATOM 2515 C CA . THR A 1 324 ? 12.857 -8.778 -29.643 1.00 90.88 324 THR A CA 1
ATOM 2516 C C . THR A 1 324 ? 14.182 -8.142 -29.223 1.00 90.88 324 THR A C 1
ATOM 2518 O O . THR A 1 324 ? 15.138 -8.153 -30.004 1.00 90.88 324 THR A O 1
ATOM 2521 N N . MET A 1 325 ? 14.276 -7.641 -27.984 1.00 86.25 325 MET A N 1
ATOM 2522 C CA . MET A 1 325 ? 15.511 -7.067 -27.450 1.00 86.25 325 MET A CA 1
ATOM 2523 C C . MET A 1 325 ? 16.605 -8.128 -27.254 1.00 86.25 325 MET A C 1
ATOM 2525 O O . MET A 1 325 ? 16.362 -9.213 -26.723 1.00 86.25 325 MET A O 1
ATOM 2529 N N . ARG A 1 326 ? 17.835 -7.802 -27.658 1.00 78.31 326 ARG A N 1
ATOM 2530 C CA . ARG A 1 326 ? 19.018 -8.661 -27.504 1.00 78.31 326 ARG A CA 1
ATOM 2531 C C . ARG A 1 326 ? 19.916 -8.137 -26.390 1.00 78.31 326 ARG A C 1
ATOM 2533 O O . ARG A 1 326 ? 20.016 -6.930 -26.196 1.00 78.31 326 ARG A O 1
ATOM 2540 N N . GLU A 1 327 ? 20.553 -9.050 -25.660 1.00 76.62 327 GLU A N 1
ATOM 2541 C CA . GLU A 1 327 ? 21.564 -8.689 -24.658 1.00 76.62 327 GLU A CA 1
ATOM 2542 C C . GLU A 1 327 ? 22.721 -7.943 -25.338 1.00 76.62 327 GLU A C 1
ATOM 2544 O O . GLU A 1 327 ? 23.119 -8.303 -26.451 1.00 76.62 327 GLU A O 1
ATOM 2549 N N . SER A 1 328 ? 23.187 -6.872 -24.692 1.00 61.97 328 SER A N 1
ATOM 2550 C CA . SER A 1 328 ? 24.304 -6.035 -25.151 1.00 61.97 328 SER A CA 1
ATOM 2551 C C . SER A 1 328 ? 25.654 -6.677 -24.870 1.00 61.97 328 SER A C 1
ATOM 2553 O O . SER A 1 328 ? 25.803 -7.171 -23.727 1.00 61.97 328 SER A O 1
#

Secondary structure (DSSP, 8-state):
-PPPTTHHHHHHHHHHHHHHHHHSS-SS--HHHHHHHHHHS-TT----HHHHHHHHHHHHHHTS----HHHHHHHHHHHHHHHHTTBTTTEEEE-TTHHHHS-TTS-HHHHHHHHHHHH-TT--HHHHHHHHHHHHHHTT--GGGGG--GGGS-HHHHHHHHHHHHHTT--SEEEEESTTTTS-HHHHHHHHHHHHHHHHHHT-EEEEE-S-HHHHHHH-SEEEEEETTEEEEEEEHHHHHHS--SHHHHHHHHHSPPSSSS-----PPPSPPPPSSSPPSSSTTTTT-TT--HHHHHSPPPEEEEETTEEEE-TTHHHHHHT-----

Sequence (328 aa):
MGAPPGATLEAARALESEIEFLEGEAMESNPELSAAVRAIVPPGAVPSPEIQAAIQAVVDRELKGWSAGRRRRKIERGIERQINTIRWSQISMIFQSAMNAFNPVYRVGDQIAEALLTHFPGMTKDQARERVLQLFDLVGIDRSRADGYPHEFSGGMRQRSMIAMALACNPQLLIADEPTTALDVIMQDRILAEIRDLQRELNVAMIIITHDISVVAEVAEKIGIMYGGKLFEYGNIREVFDRPGNPYTIGLMSAFPSIKGDRKRLRAIPGSPPDLANPPPGCRFHPRCRFAQEICRAQDPPMMEVAPGHWSLCHFAKEVYEGTMRES

Radius of gyration: 22.63 Å; chains: 1; bounding box: 57×63×58 Å

Foldseek 3Di:
DDDDPDPVVVVVVVVVVVVCVVVPDPPDDDVLVVVVVVVLPPVPPDDPPVVVCLVVVVVVVVVDDDDDPVVVVVVVVVNVVVVLQCELQAEFEQDQPLLPPFDQPAFLLVVLLVNVCSNPVPDDSVNSLVLSLVLCVLLVHHSVSRRPGSVVDDPLRSLSSSVSSSPSNLHQEYEYENSCPPHDPVSSVVVLVSVQVVCVVSVHHYHYHDPDPVSCVVRPQKDFDDALSHGFKIAGSCLCQVQNLGQVSVQVNLQDADPDDDTDDRDHQDDDGADSVDAQPAASCLVRRQQHDPCRRHHHADWDDCDVRITGRDVCSVCSRVVNGDGD

pLDDT: mean 70.59, std 22.89, range [24.16, 96.5]